Protein AF-A0A7W9Z5K8-F1 (afdb_monomer_lite)

Sequence (284 aa):
MFGLRVLRAGTCFLVWALIDLLRHRIGGQGVSDFLAFLCIVTVVAFVYLVYYIISEKLYDEILGSLVISLVLMGMTAILPILGILLLLWVLYNVVATVQSIVSLIPSALLSGVAFVLLFPMAWGTALGPQVFAILRPLLVVGPSLGDKYEGAVSLLDVGFLGIAAIHSWVISASPLKEALARLALLGGSIGLIILSLCAIIEGVRSVFQTNWVASTSKVKVTQQVSEHVRSGIYVRDYERQVTRSVVSSVVVKSVGSGGLTVGAVGGSMHVVKSTADKPKDEDT

Secondary structure (DSSP, 8-state):
-HHHHHHHHHHHHHHHHHHHHHHHHH-SSSHHHHHHHHHHHHHHHHHHHHHHHHHTTTHHHHHHHHHHHHHHHHHHHH-GGGHHHHHHHHHHHHHHHHHHHHHHHHHHHHHHHHHHHH-HHHHHHHT-HHHHHHHHHHH--S----TT------HHHHHHHHHHHHHHHHHTTS-HHHHHHHHHHHHHHHHHHHHHHHHHHHHHHHHHT----EEEEEEEEEEEE--EEETTEEE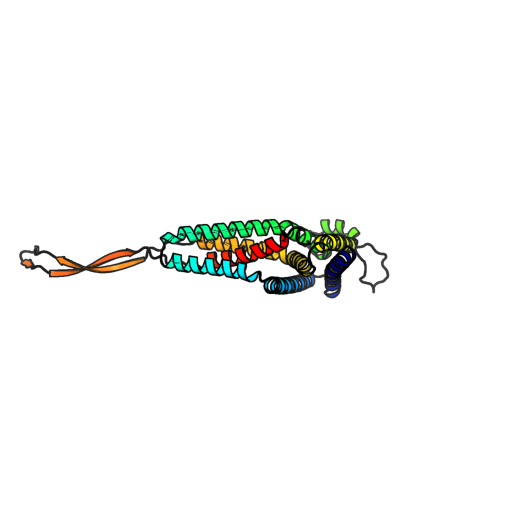--EEEEEEEEEEEE---S-THHHHHHHHHHHHHHHHHHHHHH--S----

Radius of gyration: 31.01 Å; chains: 1; bounding box: 85×51×94 Å

Foldseek 3Di:
DVVLLVVLLVVLLVVLVVLLVQCVVLDQADPVSLVVSLVVLLVVLVVLLVVLCVVVVLVVLLVVLLVVLVVLVVVCLVPVVSLVVLVVSLVVLLVLLVVLLVLLVVLQVLLVLLSCLSRVNVVLVVVDVVSVVVCVVQQADDPCPDPPDPPRCGVSVVVSSVSSSVLSSVLSLDDSSLSSNSVSCSSCSVVLSVLSVVLSVVLVCLSVPQDQDFDWDWDFDWDWDPWDDDPNDTDHIDIDGDTDTDRHRNSPDDSRPSSNSSSSSSSVSNVSSCSSPVDSPDDD

pLDDT: mean 72.08, std 16.46, range [30.3, 92.75]

Structure (mmCIF, N/CA/C/O backbone):
data_AF-A0A7W9Z5K8-F1
#
_entry.id   AF-A0A7W9Z5K8-F1
#
loop_
_atom_site.group_PDB
_atom_site.id
_atom_site.type_symbol
_atom_site.label_atom_id
_atom_site.label_alt_id
_atom_site.label_comp_id
_atom_site.label_asym_id
_atom_site.label_entity_id
_atom_site.label_seq_id
_atom_site.pdbx_PDB_ins_code
_atom_site.Cartn_x
_atom_site.Cartn_y
_atom_site.Cartn_z
_atom_site.occupancy
_atom_site.B_iso_or_equiv
_atom_site.auth_seq_id
_atom_site.auth_comp_id
_atom_site.auth_asym_id
_atom_site.auth_atom_id
_atom_site.pdbx_PDB_model_num
ATOM 1 N N . MET A 1 1 ? 21.660 -23.428 -3.123 1.00 67.81 1 MET A N 1
ATOM 2 C CA . MET A 1 1 ? 20.957 -22.188 -2.711 1.00 67.81 1 MET A CA 1
ATOM 3 C C . MET A 1 1 ? 21.055 -21.053 -3.733 1.00 67.81 1 MET A C 1
ATOM 5 O O . MET A 1 1 ? 20.022 -20.484 -4.056 1.00 67.81 1 MET A O 1
ATOM 9 N N . PHE A 1 2 ? 22.232 -20.738 -4.297 1.00 80.31 2 PHE A N 1
ATOM 10 C CA . PHE A 1 2 ? 22.389 -19.614 -5.244 1.00 80.31 2 PHE A CA 1
ATOM 11 C C . PHE A 1 2 ? 21.465 -19.690 -6.478 1.00 80.31 2 PHE A C 1
ATOM 13 O O . PHE A 1 2 ? 20.779 -18.720 -6.785 1.00 80.31 2 PHE A O 1
ATOM 20 N N . GLY A 1 3 ? 21.358 -20.856 -7.129 1.00 83.25 3 GLY A N 1
ATOM 21 C CA . GLY A 1 3 ? 20.505 -21.024 -8.318 1.00 83.25 3 GLY A CA 1
ATOM 22 C C . GLY A 1 3 ? 19.010 -20.775 -8.069 1.00 83.25 3 GLY A C 1
ATOM 23 O O . GLY A 1 3 ? 18.345 -20.151 -8.890 1.00 83.25 3 GLY A O 1
ATOM 24 N N . LEU A 1 4 ? 18.489 -21.178 -6.903 1.00 86.00 4 LEU A N 1
ATOM 25 C CA . LEU A 1 4 ? 17.088 -20.942 -6.536 1.00 86.00 4 LEU A CA 1
ATOM 26 C C . LEU A 1 4 ? 16.812 -19.453 -6.291 1.00 86.00 4 LEU A C 1
ATOM 28 O O . LEU A 1 4 ? 15.764 -18.944 -6.678 1.00 86.00 4 LEU A O 1
ATOM 32 N N . ARG A 1 5 ? 17.774 -18.738 -5.700 1.00 85.69 5 ARG A N 1
ATOM 33 C CA . ARG A 1 5 ? 17.679 -17.292 -5.482 1.00 85.69 5 ARG A CA 1
ATOM 34 C C . ARG A 1 5 ? 17.692 -16.510 -6.796 1.00 85.69 5 ARG A C 1
ATOM 36 O O . ARG A 1 5 ? 16.882 -15.606 -6.965 1.00 85.69 5 ARG A O 1
ATOM 43 N N . VAL A 1 6 ? 18.549 -16.896 -7.744 1.00 89.06 6 VAL A N 1
ATOM 44 C CA . VAL A 1 6 ? 18.579 -16.301 -9.093 1.00 89.06 6 VAL A CA 1
ATOM 45 C C . VAL A 1 6 ? 17.254 -16.527 -9.818 1.00 89.06 6 VAL A C 1
ATOM 47 O O . VAL A 1 6 ? 16.718 -15.589 -10.401 1.00 89.06 6 VAL A O 1
ATOM 50 N N . LEU A 1 7 ? 16.681 -17.732 -9.727 1.00 90.56 7 LEU A N 1
ATOM 51 C CA . LEU A 1 7 ? 15.375 -18.028 -10.319 1.00 90.56 7 LEU A CA 1
ATOM 52 C C . LEU A 1 7 ? 14.270 -17.134 -9.730 1.00 90.56 7 LEU A C 1
ATOM 54 O O . LEU A 1 7 ? 13.512 -16.525 -10.482 1.00 90.56 7 LEU A O 1
ATOM 58 N N . ARG A 1 8 ? 14.219 -16.992 -8.397 1.00 89.81 8 ARG A N 1
ATOM 59 C CA . ARG A 1 8 ? 13.257 -16.114 -7.701 1.00 89.81 8 ARG A CA 1
ATOM 60 C C . ARG A 1 8 ? 13.434 -14.642 -8.092 1.00 89.81 8 ARG A C 1
ATOM 62 O O . ARG A 1 8 ? 12.451 -13.961 -8.390 1.00 89.81 8 ARG A O 1
ATOM 69 N N . ALA A 1 9 ? 14.677 -14.161 -8.139 1.00 89.88 9 ALA A N 1
ATOM 70 C CA . ALA A 1 9 ? 14.993 -12.807 -8.592 1.00 89.88 9 ALA A CA 1
ATOM 71 C C . ALA A 1 9 ? 14.530 -12.587 -10.039 1.00 89.88 9 ALA A C 1
ATOM 73 O O . ALA A 1 9 ? 13.875 -11.588 -10.324 1.00 89.88 9 ALA A O 1
ATOM 74 N N . GLY A 1 10 ? 14.797 -13.551 -10.925 1.00 90.56 10 GLY A N 1
ATOM 75 C CA . GLY A 1 10 ? 14.361 -13.528 -12.318 1.00 90.56 10 GLY A CA 1
ATOM 76 C C . GLY A 1 10 ? 12.841 -13.459 -12.451 1.00 90.56 10 GLY A C 1
ATOM 77 O O . GLY A 1 10 ? 12.335 -12.631 -13.200 1.00 90.56 10 GLY A O 1
ATOM 78 N N . THR A 1 11 ? 12.095 -14.245 -11.670 1.00 90.19 11 THR A N 1
ATOM 79 C CA . THR A 1 11 ? 10.624 -14.179 -11.677 1.00 90.19 11 THR A CA 1
ATOM 80 C C . THR A 1 11 ? 10.082 -12.835 -11.188 1.00 90.19 11 THR A C 1
ATOM 82 O O . THR A 1 11 ? 9.150 -12.312 -11.789 1.00 90.19 11 THR A O 1
ATOM 85 N N . CYS A 1 12 ? 10.677 -12.232 -10.153 1.00 90.00 12 CYS A N 1
ATOM 86 C CA . CYS A 1 12 ? 10.261 -10.905 -9.683 1.00 90.00 12 CYS A CA 1
ATOM 87 C C . CYS A 1 12 ? 10.588 -9.818 -10.716 1.00 90.00 12 CYS A C 1
ATOM 89 O O . CYS A 1 12 ? 9.775 -8.932 -10.969 1.00 90.00 12 CYS A O 1
ATOM 91 N N . PHE A 1 13 ? 11.752 -9.923 -11.360 1.00 92.75 13 PHE A N 1
ATOM 92 C CA . PHE A 1 13 ? 12.161 -9.014 -12.424 1.00 92.75 13 PHE A CA 1
ATOM 93 C C . PHE A 1 13 ? 11.246 -9.119 -13.649 1.00 92.75 13 PHE A C 1
ATOM 95 O O . PHE A 1 13 ? 10.892 -8.102 -14.238 1.00 92.75 13 PHE A O 1
ATOM 102 N N . LEU A 1 14 ? 10.792 -10.328 -13.996 1.00 92.56 14 LEU A N 1
ATOM 103 C CA . LEU A 1 14 ? 9.815 -10.530 -15.066 1.00 92.56 14 LEU A CA 1
ATOM 104 C C . LEU A 1 14 ? 8.501 -9.790 -14.801 1.00 92.56 14 LEU A C 1
ATOM 106 O O . LEU A 1 14 ? 7.926 -9.253 -15.742 1.00 92.56 14 LEU A O 1
ATOM 110 N N . VAL A 1 15 ? 8.045 -9.706 -13.547 1.00 91.75 15 VAL A N 1
ATOM 111 C CA . VAL A 1 15 ? 6.852 -8.911 -13.213 1.00 91.75 15 VAL A CA 1
ATOM 112 C C . VAL A 1 15 ? 7.096 -7.427 -13.490 1.00 91.75 15 VAL A C 1
ATOM 114 O O . VAL A 1 15 ? 6.265 -6.791 -14.126 1.00 91.75 15 VAL A O 1
ATOM 117 N N . TRP A 1 16 ? 8.248 -6.881 -13.094 1.00 90.44 16 TRP A N 1
ATOM 118 C CA . TRP A 1 16 ? 8.617 -5.495 -13.412 1.00 90.44 16 TRP A CA 1
ATOM 119 C C . TRP A 1 16 ? 8.708 -5.227 -14.916 1.00 90.44 16 TRP A C 1
ATOM 121 O O . TRP A 1 16 ? 8.190 -4.219 -15.393 1.00 90.44 16 TRP A O 1
ATOM 131 N N . ALA A 1 17 ? 9.323 -6.137 -15.669 1.00 88.88 17 ALA A N 1
ATOM 132 C CA . ALA A 1 17 ? 9.404 -6.033 -17.122 1.00 88.88 17 ALA A CA 1
ATOM 133 C C . ALA A 1 17 ? 8.010 -6.081 -17.768 1.00 88.88 17 ALA A C 1
ATOM 135 O O . ALA A 1 17 ? 7.735 -5.358 -18.721 1.00 88.88 17 ALA A O 1
ATOM 136 N N . LEU A 1 18 ? 7.104 -6.897 -17.224 1.00 90.44 18 LEU A N 1
ATOM 137 C CA . LEU A 1 18 ? 5.725 -6.987 -17.691 1.00 90.44 18 LEU A CA 1
ATOM 138 C C . LEU A 1 18 ? 4.928 -5.714 -17.369 1.00 90.44 18 LEU A C 1
ATOM 140 O O . LEU A 1 18 ? 4.102 -5.304 -18.179 1.00 90.44 18 LEU A O 1
ATOM 144 N N . ILE A 1 19 ? 5.210 -5.061 -16.237 1.00 89.56 19 ILE A N 1
ATOM 145 C CA . ILE A 1 19 ? 4.657 -3.747 -15.883 1.00 89.56 19 ILE A CA 1
ATOM 146 C C . ILE A 1 19 ? 5.117 -2.675 -16.886 1.00 89.56 19 ILE A C 1
ATOM 148 O O . ILE A 1 19 ? 4.287 -1.915 -17.384 1.00 89.56 19 ILE A O 1
ATOM 152 N N . ASP A 1 20 ? 6.403 -2.628 -17.238 1.00 87.00 20 ASP A N 1
ATOM 153 C CA . ASP A 1 20 ? 6.900 -1.673 -18.242 1.00 87.00 20 ASP A CA 1
ATOM 154 C C . ASP A 1 20 ? 6.353 -1.960 -19.650 1.00 87.00 20 ASP A C 1
ATOM 156 O O . ASP A 1 20 ? 5.925 -1.049 -20.365 1.00 87.00 20 ASP A O 1
ATOM 160 N N . LEU A 1 21 ? 6.241 -3.238 -20.022 1.00 85.81 21 LEU A N 1
ATOM 161 C CA . LEU A 1 21 ? 5.598 -3.650 -21.269 1.00 85.81 21 LEU A CA 1
ATOM 162 C C . LEU A 1 21 ? 4.119 -3.238 -21.306 1.00 85.81 21 LEU A C 1
ATOM 164 O O . LEU A 1 21 ? 3.630 -2.767 -22.334 1.00 85.81 21 LEU A O 1
ATOM 168 N N . LEU A 1 22 ? 3.399 -3.397 -20.191 1.00 86.25 22 LEU A N 1
ATOM 169 C CA . LEU A 1 22 ? 2.001 -2.990 -20.066 1.00 86.25 22 LEU A CA 1
ATOM 170 C C . LEU A 1 22 ? 1.848 -1.479 -20.281 1.00 86.25 22 LEU A C 1
ATOM 172 O O . LEU A 1 22 ? 0.954 -1.058 -21.012 1.00 86.25 22 LEU A O 1
ATOM 176 N N . ARG A 1 23 ? 2.746 -0.668 -19.713 1.00 85.12 23 ARG A N 1
ATOM 177 C CA . ARG A 1 23 ? 2.784 0.784 -19.940 1.00 85.12 23 ARG A CA 1
ATOM 178 C C . ARG A 1 23 ? 2.983 1.119 -21.423 1.00 85.12 23 ARG A C 1
ATOM 180 O O . ARG A 1 23 ? 2.245 1.949 -21.950 1.00 85.12 23 ARG A O 1
ATOM 187 N N . HIS A 1 24 ? 3.894 0.439 -22.121 1.00 80.81 24 HIS A N 1
ATOM 188 C CA . HIS A 1 24 ? 4.075 0.628 -23.568 1.00 80.81 24 HIS A CA 1
ATOM 189 C C . HIS A 1 24 ? 2.829 0.237 -24.380 1.00 80.81 24 HIS A C 1
ATOM 191 O O . HIS A 1 24 ? 2.538 0.854 -25.400 1.00 80.81 24 HIS A O 1
ATOM 197 N N . ARG A 1 25 ? 2.064 -0.767 -23.929 1.00 83.31 25 ARG A N 1
ATOM 198 C CA . ARG A 1 25 ? 0.832 -1.212 -24.601 1.00 83.31 25 ARG A CA 1
ATOM 199 C C . ARG A 1 25 ? -0.357 -0.274 -24.417 1.00 83.31 25 ARG A C 1
ATOM 201 O O . ARG A 1 25 ? -1.171 -0.182 -25.328 1.00 83.31 25 ARG A O 1
ATOM 208 N N . ILE A 1 26 ? -0.481 0.367 -23.256 1.00 79.50 26 ILE A N 1
ATOM 209 C CA . ILE A 1 26 ? -1.614 1.251 -22.933 1.00 79.50 26 ILE A CA 1
ATOM 210 C C . ILE A 1 26 ? -1.462 2.634 -23.600 1.00 79.50 26 ILE A C 1
ATOM 212 O O . ILE A 1 26 ? -2.456 3.326 -23.788 1.00 79.50 26 ILE A O 1
ATOM 216 N N . GLY A 1 27 ? -0.254 2.993 -24.048 1.00 67.19 27 GLY A N 1
ATOM 217 C CA . GLY A 1 27 ? 0.051 4.302 -24.627 1.00 67.19 27 GLY A CA 1
ATOM 218 C C . GLY A 1 27 ? 0.455 5.279 -23.525 1.00 67.19 27 GLY A C 1
ATOM 219 O O . GLY A 1 27 ? -0.279 5.521 -22.584 1.00 67.19 27 GLY A O 1
ATOM 220 N N . GLY A 1 28 ? 1.680 5.798 -23.566 1.00 60.50 28 GLY A N 1
ATOM 221 C CA . GLY A 1 28 ? 2.268 6.541 -22.440 1.00 60.50 28 GLY A CA 1
ATOM 222 C C . GLY A 1 28 ? 2.079 8.059 -22.482 1.00 60.50 28 GLY A C 1
ATOM 223 O O . GLY A 1 28 ? 2.859 8.762 -21.838 1.00 60.50 28 GLY A O 1
ATOM 224 N N . GLN A 1 29 ? 1.147 8.581 -23.287 1.00 65.00 29 GLN A N 1
ATOM 225 C CA . GLN A 1 29 ? 1.138 10.007 -23.648 1.00 65.00 29 GLN A CA 1
ATOM 226 C C . GLN A 1 29 ? 0.038 10.831 -22.955 1.00 65.00 29 GLN A C 1
ATOM 228 O O . GLN A 1 29 ? 0.214 12.041 -22.808 1.00 65.00 29 GLN A O 1
ATOM 233 N N . GLY A 1 30 ? -1.053 10.210 -22.482 1.00 68.31 30 GLY A N 1
ATOM 234 C CA . GLY A 1 30 ? -2.174 10.899 -21.830 1.00 68.31 30 GLY A CA 1
ATOM 235 C C . GLY A 1 30 ? -2.322 10.647 -20.322 1.00 68.31 30 GLY A C 1
ATOM 236 O O . GLY A 1 30 ? -1.922 9.614 -19.787 1.00 68.31 30 GLY A O 1
ATOM 237 N N . VAL A 1 31 ? -2.988 11.580 -19.624 1.00 74.81 31 VAL A N 1
ATOM 238 C CA . VAL A 1 31 ? -3.407 11.407 -18.213 1.00 74.81 31 VAL A CA 1
ATOM 239 C C . VAL A 1 31 ? -4.419 10.261 -18.075 1.00 74.81 31 VAL A C 1
ATOM 241 O O . VAL A 1 31 ? -4.401 9.542 -17.078 1.00 74.81 31 VAL A O 1
ATOM 244 N N . SER A 1 32 ? -5.275 10.055 -19.082 1.00 80.75 32 SER A N 1
ATOM 245 C CA . SER A 1 32 ? -6.215 8.926 -19.151 1.00 80.75 32 SER A CA 1
ATOM 246 C C . SER A 1 32 ? -5.501 7.581 -19.096 1.00 80.75 32 SER A C 1
ATOM 248 O O . SER A 1 32 ? -5.915 6.684 -18.366 1.00 80.75 32 SER A O 1
ATOM 250 N N . ASP A 1 33 ? -4.407 7.472 -19.837 1.00 81.12 33 ASP A N 1
ATOM 251 C CA . ASP A 1 33 ? -3.671 6.229 -20.026 1.00 81.12 33 ASP A CA 1
ATOM 252 C C . ASP A 1 33 ? -2.871 5.897 -18.763 1.00 81.12 33 ASP A C 1
ATOM 254 O O . ASP A 1 33 ? -2.849 4.754 -18.304 1.00 81.12 33 ASP A O 1
ATOM 258 N N . PHE A 1 34 ? -2.312 6.933 -18.127 1.00 81.44 34 PHE A N 1
ATOM 259 C CA . PHE A 1 34 ? -1.723 6.849 -16.794 1.00 81.44 34 PHE A CA 1
ATOM 260 C C . PHE A 1 34 ? -2.729 6.344 -15.747 1.00 81.44 34 PHE A C 1
ATOM 262 O O . PHE A 1 34 ? -2.423 5.420 -14.992 1.00 81.44 34 PHE A O 1
ATOM 269 N N . LEU A 1 35 ? -3.941 6.911 -15.705 1.00 83.81 35 LEU A N 1
ATOM 270 C CA . LEU A 1 35 ? -4.978 6.489 -14.757 1.00 83.81 35 LEU A CA 1
ATOM 271 C C . LEU A 1 35 ? -5.447 5.052 -15.018 1.00 83.81 35 LEU A C 1
ATOM 273 O O . LEU A 1 35 ? -5.624 4.288 -14.068 1.00 83.81 35 LEU A O 1
ATOM 277 N N . ALA A 1 36 ? -5.618 4.667 -16.286 1.00 86.19 36 ALA A N 1
ATOM 278 C CA . ALA A 1 36 ? -5.982 3.306 -16.669 1.00 86.19 36 ALA A CA 1
ATOM 279 C C . ALA A 1 36 ? -4.904 2.296 -16.249 1.00 86.19 36 ALA A C 1
ATOM 281 O O . ALA A 1 36 ? -5.217 1.273 -15.636 1.00 86.19 36 ALA A O 1
ATOM 282 N N . PHE A 1 37 ? -3.631 2.612 -16.506 1.00 87.19 37 PHE A N 1
ATOM 283 C CA . PHE A 1 37 ? -2.498 1.809 -16.059 1.00 87.19 37 PHE A CA 1
ATOM 284 C C . PHE A 1 37 ? -2.476 1.652 -14.534 1.00 87.19 37 PHE A C 1
ATOM 286 O O . PHE A 1 37 ? -2.372 0.531 -14.032 1.00 87.19 37 PHE A O 1
ATOM 293 N N . LEU A 1 38 ? -2.614 2.759 -13.795 1.00 85.19 38 LEU A N 1
ATOM 294 C CA . LEU A 1 38 ? -2.607 2.746 -12.333 1.00 85.19 38 LEU A CA 1
ATOM 295 C C . LEU A 1 38 ? -3.747 1.871 -11.806 1.00 85.19 38 LEU A C 1
ATOM 297 O O . LEU A 1 38 ? -3.514 1.009 -10.965 1.00 85.19 38 LEU A O 1
ATOM 301 N N . CYS A 1 39 ? -4.952 2.010 -12.365 1.00 85.94 39 CYS A N 1
ATOM 302 C CA . CYS A 1 39 ? -6.100 1.186 -11.999 1.00 85.94 39 CYS A CA 1
ATOM 303 C C . CYS A 1 39 ? -5.818 -0.314 -12.191 1.00 85.94 39 CYS A C 1
ATOM 305 O O . CYS A 1 39 ? -6.040 -1.098 -11.269 1.00 85.94 39 CYS A O 1
ATOM 307 N N . ILE A 1 40 ? -5.262 -0.714 -13.340 1.00 88.12 40 ILE A N 1
ATOM 308 C CA . ILE A 1 40 ? -4.937 -2.120 -13.623 1.00 88.12 40 ILE A CA 1
ATOM 309 C C . ILE A 1 40 ? -3.897 -2.651 -12.633 1.00 88.12 40 ILE A C 1
ATOM 311 O O . ILE A 1 40 ? -4.119 -3.692 -12.014 1.00 88.12 40 ILE A O 1
ATOM 315 N N . VAL A 1 41 ? -2.781 -1.939 -12.448 1.00 87.12 41 VAL A N 1
ATOM 316 C CA . VAL A 1 41 ? -1.703 -2.375 -11.546 1.00 87.12 41 VAL A CA 1
ATOM 317 C C . VAL A 1 41 ? -2.200 -2.469 -10.106 1.00 87.12 41 VAL A C 1
ATOM 319 O O . VAL A 1 41 ? -1.917 -3.456 -9.428 1.00 87.12 41 VAL A O 1
ATOM 322 N N . THR A 1 42 ? -2.989 -1.497 -9.644 1.00 84.00 42 THR A N 1
ATOM 323 C CA . THR A 1 42 ? -3.559 -1.512 -8.293 1.00 84.00 42 THR A CA 1
ATOM 324 C C . THR A 1 42 ? -4.561 -2.650 -8.106 1.00 84.00 42 THR A C 1
ATOM 326 O O . THR A 1 42 ? -4.506 -3.322 -7.079 1.00 84.00 42 THR A O 1
ATOM 329 N N . VAL A 1 43 ? -5.439 -2.922 -9.078 1.00 87.50 43 VAL A N 1
ATOM 330 C CA . VAL A 1 43 ? -6.397 -4.039 -8.993 1.00 87.50 43 VAL A CA 1
ATOM 331 C C . VAL A 1 43 ? -5.668 -5.381 -8.964 1.00 87.50 43 VAL A C 1
ATOM 333 O O . VAL A 1 43 ? -5.967 -6.216 -8.113 1.00 87.50 43 VAL A O 1
ATOM 336 N N . VAL A 1 44 ? -4.677 -5.584 -9.835 1.00 88.62 44 VAL A N 1
ATOM 337 C CA . VAL A 1 44 ? -3.877 -6.819 -9.858 1.00 88.62 44 VAL A CA 1
ATOM 338 C C . VAL A 1 44 ? -3.111 -7.000 -8.544 1.00 88.62 44 VAL A C 1
ATOM 340 O O . VAL A 1 44 ? -3.136 -8.087 -7.964 1.00 88.62 44 VAL A O 1
ATOM 343 N N . ALA A 1 45 ? -2.486 -5.935 -8.033 1.00 86.00 45 ALA A N 1
ATOM 344 C CA . ALA A 1 45 ? -1.800 -5.956 -6.745 1.00 86.00 45 ALA A CA 1
ATOM 345 C C . ALA A 1 45 ? -2.760 -6.288 -5.592 1.00 86.00 45 ALA A C 1
ATOM 347 O O . ALA A 1 45 ? -2.445 -7.124 -4.746 1.00 86.00 45 ALA A O 1
ATOM 348 N N . PHE A 1 46 ? -3.951 -5.689 -5.581 1.00 84.00 46 PHE A N 1
ATOM 349 C CA . PHE A 1 46 ? -4.968 -5.945 -4.567 1.00 84.00 46 PHE A CA 1
ATOM 350 C C . PHE A 1 46 ? -5.460 -7.397 -4.596 1.00 84.00 46 PHE A C 1
ATOM 352 O O . PHE A 1 46 ? -5.501 -8.048 -3.554 1.00 84.00 46 PHE A O 1
ATOM 359 N N . VAL A 1 47 ? -5.766 -7.942 -5.778 1.00 88.69 47 VAL A N 1
ATOM 360 C CA . VAL A 1 47 ? -6.173 -9.349 -5.934 1.00 88.69 47 VAL A CA 1
ATOM 361 C C . VAL A 1 47 ? -5.081 -10.293 -5.428 1.00 88.69 47 VAL A C 1
ATOM 363 O O . VAL A 1 47 ? -5.381 -11.249 -4.708 1.00 88.69 47 VAL A O 1
ATOM 366 N N . TYR A 1 48 ? -3.812 -10.011 -5.739 1.00 88.38 48 TYR A N 1
ATOM 367 C CA . TYR A 1 48 ? -2.698 -10.811 -5.235 1.00 88.38 48 TYR A CA 1
ATOM 368 C C . TYR A 1 48 ? -2.562 -10.720 -3.707 1.00 88.38 48 TYR A C 1
ATOM 370 O O . TYR A 1 48 ? -2.333 -11.738 -3.057 1.00 88.38 48 TYR A O 1
ATOM 378 N N . LEU A 1 49 ? -2.748 -9.535 -3.114 1.00 82.75 49 LEU A N 1
ATOM 379 C CA . LEU A 1 49 ? -2.739 -9.369 -1.656 1.00 82.75 49 LEU A CA 1
ATOM 380 C C . LEU A 1 49 ? -3.859 -10.163 -0.981 1.00 82.75 49 LEU A C 1
ATOM 382 O O . LEU A 1 49 ? -3.604 -10.834 0.015 1.00 82.75 49 LEU A O 1
ATOM 386 N N . VAL A 1 50 ? -5.073 -10.161 -1.538 1.00 81.75 50 VAL A N 1
ATOM 387 C CA . VAL A 1 50 ? -6.185 -10.981 -1.027 1.00 81.75 50 VAL A CA 1
ATOM 388 C C . VAL A 1 50 ? -5.836 -12.469 -1.092 1.00 81.75 50 VAL A C 1
ATOM 390 O O . VAL A 1 50 ? -5.989 -13.184 -0.100 1.00 81.75 50 VAL A O 1
ATOM 393 N N . TYR A 1 51 ? -5.307 -12.933 -2.227 1.00 89.56 51 TYR A N 1
ATOM 394 C CA . TYR A 1 51 ? -4.825 -14.308 -2.369 1.00 89.56 51 TYR A CA 1
ATOM 395 C C . TYR A 1 51 ? -3.746 -14.647 -1.327 1.00 89.56 51 TYR A C 1
ATOM 397 O O . TYR A 1 51 ? -3.796 -15.708 -0.699 1.00 89.56 51 TYR A O 1
ATOM 405 N N . TYR A 1 52 ? -2.787 -13.746 -1.109 1.00 84.69 52 TYR A N 1
ATOM 406 C CA . TYR A 1 52 ? -1.711 -13.922 -0.138 1.00 84.69 52 TYR A CA 1
ATOM 407 C C . TYR A 1 52 ? -2.245 -14.041 1.296 1.00 84.69 52 TYR A C 1
ATOM 409 O O . TYR A 1 52 ? -1.892 -14.986 1.998 1.00 84.69 52 TYR A O 1
ATOM 417 N N . ILE A 1 53 ? -3.165 -13.159 1.700 1.00 77.94 53 ILE A N 1
ATOM 418 C CA . ILE A 1 53 ? -3.792 -13.174 3.032 1.00 77.94 53 ILE A CA 1
ATOM 419 C C . ILE A 1 53 ? -4.523 -14.498 3.289 1.00 77.94 53 ILE A C 1
ATOM 421 O O . ILE A 1 53 ? -4.360 -15.095 4.353 1.00 77.94 53 ILE A O 1
ATOM 425 N N . ILE A 1 54 ? -5.304 -14.981 2.315 1.00 81.31 54 ILE A N 1
ATOM 426 C CA . ILE A 1 54 ? -6.049 -16.245 2.437 1.00 81.31 54 ILE A CA 1
ATOM 427 C C . ILE A 1 54 ? -5.087 -17.426 2.565 1.00 81.31 54 ILE A C 1
ATOM 429 O O . ILE A 1 54 ? -5.250 -18.295 3.419 1.00 81.31 54 ILE A O 1
ATOM 433 N N . SER A 1 55 ? -4.068 -17.458 1.714 1.00 83.44 55 SER A N 1
ATOM 434 C CA . SER A 1 55 ? -3.165 -18.600 1.609 1.00 83.44 55 SER A CA 1
ATOM 435 C C . SER A 1 55 ? -2.133 -18.683 2.740 1.00 83.44 55 SER A C 1
ATOM 437 O O . SER A 1 55 ? -1.628 -19.770 2.992 1.00 83.44 55 SER A O 1
ATOM 439 N N . GLU A 1 56 ? -1.802 -17.574 3.404 1.00 80.69 56 GLU A N 1
ATOM 440 C CA . GLU A 1 56 ? -0.976 -17.542 4.628 1.00 80.69 56 GLU A CA 1
ATOM 441 C C . GLU A 1 56 ? -1.813 -17.600 5.920 1.00 80.69 56 GLU A C 1
ATOM 443 O O . GLU A 1 56 ? -1.267 -17.524 7.015 1.00 80.69 56 GLU A O 1
ATOM 448 N N . LYS A 1 57 ? -3.146 -17.725 5.815 1.00 82.00 57 LYS A N 1
ATOM 449 C CA . LYS A 1 57 ? -4.084 -17.698 6.955 1.00 82.00 57 LYS A CA 1
ATOM 450 C C . LYS A 1 57 ? -3.984 -16.445 7.832 1.00 82.00 57 LYS A C 1
ATOM 452 O O . LYS A 1 57 ? -4.386 -16.439 8.989 1.00 82.00 57 LYS A O 1
ATOM 457 N N . LEU A 1 58 ? -3.531 -15.336 7.252 1.00 72.50 58 LEU A N 1
ATOM 458 C CA . LEU A 1 58 ? -3.399 -14.052 7.947 1.00 72.50 58 LEU A CA 1
ATOM 459 C C . LEU A 1 58 ? -4.767 -13.398 8.226 1.00 72.50 58 LEU A C 1
ATOM 461 O O . LEU A 1 58 ? -4.849 -12.381 8.907 1.00 72.50 58 LEU A O 1
ATOM 465 N N . TYR A 1 59 ? -5.858 -13.987 7.724 1.00 73.75 59 TYR A N 1
ATOM 466 C CA . TYR A 1 59 ? -7.221 -13.537 7.997 1.00 73.75 59 TYR A CA 1
ATOM 467 C C . TYR A 1 59 ? -7.640 -13.732 9.459 1.00 73.75 59 TYR A C 1
ATOM 469 O O . TYR A 1 59 ? -8.517 -13.000 9.910 1.00 73.75 59 TYR A O 1
ATOM 477 N N . ASP A 1 60 ? -7.025 -14.661 10.202 1.00 73.12 60 ASP A N 1
ATOM 478 C CA . ASP A 1 60 ? -7.358 -14.906 11.613 1.00 73.12 60 ASP A CA 1
ATOM 479 C C . ASP A 1 60 ? -7.071 -13.671 12.477 1.00 73.12 60 ASP A C 1
ATOM 481 O O . ASP A 1 60 ? -7.853 -13.321 13.360 1.00 73.12 60 ASP A O 1
ATOM 485 N N . GLU A 1 61 ? -5.993 -12.950 12.171 1.00 72.06 61 GLU A N 1
ATOM 486 C CA . GLU A 1 61 ? -5.617 -11.721 12.870 1.00 72.06 61 GLU A CA 1
ATOM 487 C C . GLU A 1 61 ? -6.555 -10.552 12.529 1.00 72.06 61 GLU A C 1
ATOM 489 O O . GLU A 1 61 ? -6.976 -9.803 13.413 1.00 72.06 61 GLU A O 1
ATOM 494 N N . ILE A 1 62 ? -6.960 -10.448 11.258 1.00 71.00 62 ILE A N 1
ATOM 495 C CA . ILE A 1 62 ? -7.900 -9.425 10.772 1.00 71.00 62 ILE A CA 1
ATOM 496 C C . ILE A 1 62 ? -9.306 -9.661 11.341 1.00 71.00 62 ILE A C 1
ATOM 498 O O . ILE A 1 62 ? -9.964 -8.725 11.797 1.00 71.00 62 ILE A O 1
ATOM 502 N N . LEU A 1 63 ? -9.787 -10.909 11.332 1.00 72.94 63 LEU A N 1
ATOM 503 C CA . LEU A 1 63 ? -11.065 -11.260 11.952 1.00 72.94 63 LEU A CA 1
ATOM 504 C C . LEU A 1 63 ? -10.995 -11.100 13.469 1.00 72.94 63 LEU A C 1
ATOM 506 O O . LEU A 1 63 ? -11.951 -10.608 14.061 1.00 72.94 63 LEU A O 1
ATOM 510 N N . GLY A 1 64 ? -9.881 -11.481 14.095 1.00 73.31 64 GLY A N 1
ATOM 511 C CA . GLY A 1 64 ? -9.672 -11.347 15.532 1.00 73.31 64 GLY A CA 1
ATOM 512 C C . GLY A 1 64 ? -9.807 -9.898 15.994 1.00 73.31 64 GLY A C 1
ATOM 513 O O . GLY A 1 64 ? -10.591 -9.616 16.904 1.00 73.31 64 GLY A O 1
ATOM 514 N N . SER A 1 65 ? -9.124 -8.961 15.329 1.00 71.38 65 SER A N 1
ATOM 515 C CA . SER A 1 65 ? -9.228 -7.536 15.665 1.00 71.38 65 SER A CA 1
ATOM 516 C C . SER A 1 65 ? -10.649 -6.993 15.457 1.00 71.38 65 SER A C 1
ATOM 518 O O . SER A 1 65 ? -11.144 -6.227 16.287 1.00 71.38 65 SER A O 1
ATOM 520 N N . LEU A 1 66 ? -11.340 -7.435 14.400 1.00 74.88 66 LEU A N 1
ATOM 521 C CA . LEU A 1 66 ? -12.719 -7.044 14.101 1.00 74.88 66 LEU A CA 1
ATOM 522 C C . LEU A 1 66 ? -13.707 -7.575 15.147 1.00 74.88 66 LEU A C 1
ATOM 524 O O . LEU A 1 66 ? -14.557 -6.823 15.626 1.00 74.88 66 LEU A O 1
ATOM 528 N N . VAL A 1 67 ? -13.585 -8.847 15.532 1.00 80.38 67 VAL A N 1
ATOM 529 C CA . VAL A 1 67 ? -14.440 -9.482 16.543 1.00 80.38 67 VAL A CA 1
ATOM 530 C C . VAL A 1 67 ? -14.239 -8.822 17.903 1.00 80.38 67 VAL A C 1
ATOM 532 O O . VAL A 1 67 ? -15.226 -8.508 18.564 1.00 80.38 67 VAL A O 1
ATOM 535 N N . ILE A 1 68 ? -12.996 -8.538 18.309 1.00 80.69 68 ILE A N 1
ATOM 536 C CA . ILE A 1 68 ? -12.733 -7.843 19.578 1.00 80.69 68 ILE A CA 1
ATOM 537 C C . ILE A 1 68 ? -13.340 -6.435 19.553 1.00 80.69 68 ILE A C 1
ATOM 539 O O . ILE A 1 68 ? -14.027 -6.056 20.503 1.00 80.69 68 ILE A O 1
ATOM 543 N N . SER A 1 69 ? -13.177 -5.687 18.456 1.00 76.81 69 SER A N 1
ATOM 544 C CA . SER A 1 69 ? -13.833 -4.383 18.288 1.00 76.81 69 SER A CA 1
ATOM 545 C C . SER A 1 69 ? -15.360 -4.476 18.395 1.00 76.81 69 SER A C 1
ATOM 547 O O . SER A 1 69 ? -15.975 -3.640 19.058 1.00 76.81 69 SER A O 1
ATOM 549 N N . LEU A 1 70 ? -15.979 -5.498 17.793 1.00 78.19 70 LEU A N 1
ATOM 550 C CA . LEU A 1 70 ? -17.426 -5.721 17.848 1.00 78.19 70 LEU A CA 1
ATOM 551 C C . LEU A 1 70 ? -17.902 -6.069 19.267 1.00 78.19 70 LEU A C 1
ATOM 553 O O . LEU A 1 70 ? -18.905 -5.530 19.736 1.00 78.19 70 LEU A O 1
ATOM 557 N N . VAL A 1 71 ? -17.179 -6.947 19.966 1.00 82.44 71 VAL A N 1
ATOM 558 C CA . VAL A 1 71 ? -17.500 -7.349 21.342 1.00 82.44 71 VAL A CA 1
ATOM 559 C C . VAL A 1 71 ? -17.380 -6.157 22.287 1.00 82.44 71 VAL A C 1
ATOM 561 O O . VAL A 1 71 ? -18.306 -5.890 23.051 1.00 82.44 71 VAL A O 1
ATOM 564 N N . LEU A 1 72 ? -16.290 -5.390 22.200 1.00 79.50 72 LEU A N 1
ATOM 565 C CA . LEU A 1 72 ? -16.105 -4.179 23.003 1.00 79.50 72 LEU A CA 1
ATOM 566 C C . LEU A 1 72 ? -17.205 -3.153 22.727 1.00 79.50 72 LEU A C 1
ATOM 568 O O . LEU A 1 72 ? -17.763 -2.574 23.660 1.00 79.50 72 LEU A O 1
ATOM 572 N N . MET A 1 73 ? -17.584 -2.975 21.461 1.00 72.56 73 MET A N 1
ATOM 573 C CA . MET A 1 73 ? -18.707 -2.119 21.090 1.00 72.56 73 MET A CA 1
ATOM 574 C C . MET A 1 73 ? -20.016 -2.589 21.746 1.00 72.56 73 MET A C 1
ATOM 576 O O . MET A 1 73 ? -20.705 -1.787 22.374 1.00 72.56 73 MET A O 1
ATOM 580 N N . GLY A 1 74 ? -20.343 -3.881 21.667 1.00 71.81 74 GLY A N 1
ATOM 581 C CA . GLY A 1 74 ? -21.540 -4.435 22.306 1.00 71.81 74 GLY A CA 1
ATOM 582 C C . GLY A 1 74 ? -21.535 -4.264 23.829 1.00 71.81 74 GLY A C 1
ATOM 583 O O . GLY A 1 74 ? -22.536 -3.856 24.416 1.00 71.81 74 GLY A O 1
ATOM 584 N N . MET A 1 75 ? -20.391 -4.501 24.474 1.00 75.38 75 MET A N 1
ATOM 585 C CA . MET A 1 75 ? -20.244 -4.370 25.926 1.00 75.38 75 MET A CA 1
ATOM 586 C C . MET A 1 75 ? -20.384 -2.921 26.406 1.00 75.38 75 MET A C 1
ATOM 588 O O . MET A 1 75 ? -21.044 -2.673 27.416 1.00 75.38 75 MET A O 1
ATOM 592 N N . THR A 1 76 ? -19.819 -1.954 25.678 1.00 74.12 76 THR A N 1
ATOM 593 C CA . THR A 1 76 ? -19.953 -0.526 26.024 1.00 74.12 76 THR A CA 1
ATOM 594 C C . THR A 1 76 ? -21.376 0.007 25.876 1.00 74.12 76 THR A C 1
ATOM 596 O O . THR A 1 76 ? -21.760 0.903 26.627 1.00 74.12 76 THR A O 1
ATOM 599 N N . ALA A 1 77 ? -22.179 -0.561 24.970 1.00 68.12 77 ALA A N 1
ATOM 600 C CA . ALA A 1 77 ? -23.590 -0.203 24.831 1.00 68.12 77 ALA A CA 1
ATOM 601 C C . ALA A 1 77 ? -24.428 -0.620 26.055 1.00 68.12 77 ALA A C 1
ATOM 603 O O . ALA A 1 77 ? -25.394 0.060 26.398 1.00 68.12 77 ALA A O 1
ATOM 604 N N . ILE A 1 78 ? -24.054 -1.718 26.722 1.00 74.50 78 ILE A N 1
ATOM 605 C CA . ILE A 1 78 ? -24.750 -2.235 27.910 1.00 74.50 78 ILE A CA 1
ATOM 606 C C . ILE A 1 78 ? -24.228 -1.559 29.186 1.00 74.50 78 ILE A C 1
ATOM 608 O O . ILE A 1 78 ? -25.012 -1.184 30.056 1.00 74.50 78 ILE A O 1
ATOM 612 N N . LEU A 1 79 ? -22.906 -1.389 29.304 1.00 76.75 79 LEU A N 1
ATOM 613 C CA . LEU A 1 79 ? -22.241 -0.824 30.479 1.00 76.75 79 LEU A CA 1
ATOM 614 C C . LEU A 1 79 ? -21.374 0.380 30.074 1.00 76.75 79 LEU A C 1
ATOM 616 O O . LEU A 1 79 ? -20.223 0.196 29.668 1.00 76.75 79 LEU A O 1
ATOM 620 N N . PRO A 1 80 ? -21.857 1.624 30.261 1.00 67.44 80 PRO A N 1
ATOM 621 C CA . PRO A 1 80 ? -21.135 2.833 29.850 1.00 67.44 80 PRO A CA 1
ATOM 622 C C . PRO A 1 80 ? -19.742 2.984 30.482 1.00 67.44 80 PRO A C 1
ATOM 624 O O . PRO A 1 80 ? -18.850 3.587 29.890 1.00 67.44 80 PRO A O 1
ATOM 627 N N . ILE A 1 81 ? -19.531 2.404 31.670 1.00 75.00 81 ILE A N 1
ATOM 628 C CA . ILE A 1 81 ? -18.247 2.424 32.393 1.00 75.00 81 ILE A CA 1
ATOM 629 C C . ILE A 1 81 ? -17.139 1.718 31.589 1.00 75.00 81 ILE A C 1
ATOM 631 O O . ILE A 1 81 ? -15.976 2.114 31.660 1.00 75.00 81 ILE A O 1
ATOM 635 N N . LEU A 1 82 ? -17.487 0.730 30.754 1.00 75.94 82 LEU A N 1
ATOM 636 C CA . LEU A 1 82 ? -16.533 0.043 29.877 1.00 75.94 82 LEU A CA 1
ATOM 637 C C . LEU A 1 82 ? -16.048 0.916 28.707 1.00 75.94 82 LEU A C 1
ATOM 639 O O . LEU A 1 82 ? -15.153 0.502 27.973 1.00 75.94 82 LEU A O 1
ATOM 643 N N . GLY A 1 83 ? -16.579 2.133 28.533 1.00 72.62 83 GLY A N 1
ATOM 644 C CA . GLY A 1 83 ? -16.144 3.067 27.490 1.00 72.62 83 GLY A CA 1
ATOM 645 C C . GLY A 1 83 ? -14.646 3.395 27.539 1.00 72.62 83 GLY A C 1
ATOM 646 O O . GLY A 1 83 ? -14.027 3.580 26.495 1.00 72.62 83 GLY A O 1
ATOM 647 N N . ILE A 1 84 ? -14.035 3.385 28.730 1.00 79.75 84 ILE A N 1
ATOM 648 C CA . ILE A 1 84 ? -12.584 3.582 28.899 1.00 79.75 84 ILE A CA 1
ATOM 649 C C . ILE A 1 84 ? -11.793 2.444 28.234 1.00 79.75 84 ILE A C 1
ATOM 651 O O . ILE A 1 84 ? -10.773 2.693 27.595 1.00 79.75 84 ILE A O 1
ATOM 655 N N . LEU A 1 85 ? -12.279 1.202 28.330 1.00 80.56 85 LEU A N 1
ATOM 656 C CA . LEU A 1 85 ? -11.648 0.038 27.703 1.00 80.56 85 LEU A CA 1
ATOM 657 C C . LEU A 1 85 ? -11.699 0.142 26.171 1.00 80.56 85 LEU A C 1
ATOM 659 O O . LEU A 1 85 ? -10.706 -0.123 25.498 1.00 80.56 85 LEU A O 1
ATOM 663 N N . LEU A 1 86 ? -12.832 0.592 25.622 1.00 76.12 86 LEU A N 1
ATOM 664 C CA . LEU A 1 86 ? -12.985 0.838 24.186 1.00 76.12 86 LEU A CA 1
ATOM 665 C C . LEU A 1 86 ? -12.077 1.975 23.701 1.00 76.12 86 LEU A C 1
ATOM 667 O O . LEU A 1 86 ? -11.469 1.852 22.641 1.00 76.12 86 LEU A O 1
ATOM 671 N N . LEU A 1 87 ? -11.920 3.044 24.486 1.00 79.31 87 LEU A N 1
ATOM 672 C CA . LEU A 1 87 ? -10.977 4.119 24.175 1.00 79.31 87 LEU A CA 1
ATOM 673 C C . LEU A 1 87 ? -9.533 3.597 24.106 1.00 79.31 87 LEU A C 1
ATOM 675 O O . LEU A 1 87 ? -8.829 3.877 23.138 1.00 79.31 87 LEU A O 1
ATOM 679 N N . LEU A 1 88 ? -9.104 2.809 25.097 1.00 84.44 88 LEU A N 1
ATOM 680 C CA . LEU A 1 88 ? -7.771 2.195 25.117 1.00 84.44 88 LEU A CA 1
ATOM 681 C C . LEU A 1 88 ? -7.556 1.250 23.929 1.00 84.44 88 LEU A C 1
ATOM 683 O O . LEU A 1 88 ? -6.500 1.286 23.302 1.00 84.44 88 LEU A O 1
ATOM 687 N N . TRP A 1 89 ? -8.565 0.450 23.581 1.00 82.12 89 TRP A N 1
ATOM 688 C CA . TRP A 1 89 ? -8.522 -0.435 22.417 1.00 82.12 89 TRP A CA 1
ATOM 689 C C . TRP A 1 89 ? -8.378 0.334 21.100 1.00 82.12 89 TRP A C 1
ATOM 691 O O . TRP A 1 89 ? -7.583 -0.040 20.236 1.00 82.12 89 TRP A O 1
ATOM 701 N N . VAL A 1 90 ? -9.113 1.437 20.941 1.00 80.25 90 VAL A N 1
ATOM 702 C CA . VAL A 1 90 ? -8.985 2.299 19.761 1.00 80.25 90 VAL A CA 1
ATOM 703 C C . VAL A 1 90 ? -7.586 2.908 19.699 1.00 80.25 90 VAL A C 1
ATOM 705 O O . VAL A 1 90 ? -6.958 2.849 18.646 1.00 80.25 90 VAL A O 1
ATOM 708 N N . LEU A 1 91 ? -7.058 3.426 20.813 1.00 84.12 91 LEU A N 1
ATOM 709 C CA . LEU A 1 91 ? -5.697 3.969 20.864 1.00 84.12 91 LEU A CA 1
ATOM 710 C C . LEU A 1 91 ? -4.642 2.916 20.501 1.00 84.12 91 LEU A C 1
ATOM 712 O O . LEU A 1 91 ? -3.743 3.211 19.715 1.00 84.12 91 LEU A O 1
ATOM 716 N N . TYR A 1 92 ? -4.778 1.687 21.005 1.00 85.44 92 TYR A N 1
ATOM 717 C CA . TYR A 1 92 ? -3.905 0.568 20.645 1.00 85.44 92 TYR A CA 1
ATOM 718 C C . TYR A 1 92 ? -3.897 0.315 19.129 1.00 85.44 92 TYR A C 1
ATOM 720 O O . TYR A 1 92 ? -2.832 0.272 18.513 1.00 85.44 92 TYR A O 1
ATOM 728 N N . ASN A 1 93 ? -5.076 0.231 18.506 1.00 81.94 93 ASN A N 1
ATOM 729 C CA . ASN A 1 93 ? -5.186 0.010 17.063 1.00 81.94 93 ASN A CA 1
ATOM 730 C C . ASN A 1 93 ? -4.668 1.198 16.238 1.00 81.94 93 ASN A C 1
ATOM 732 O O . ASN A 1 93 ? -4.060 0.992 15.187 1.00 81.94 93 ASN A O 1
ATOM 736 N N . VAL A 1 94 ? -4.846 2.439 16.709 1.00 84.25 94 VAL A N 1
ATOM 737 C CA . VAL A 1 94 ? -4.251 3.626 16.071 1.00 84.25 94 VAL A CA 1
ATOM 738 C C . VAL A 1 94 ? -2.726 3.531 16.096 1.00 84.25 94 VAL A C 1
ATOM 740 O O . VAL A 1 94 ? -2.096 3.709 15.057 1.00 84.25 94 VAL A O 1
ATOM 743 N N . VAL A 1 95 ? -2.123 3.197 17.242 1.00 87.25 95 VAL A N 1
ATOM 744 C CA . VAL A 1 95 ? -0.664 3.033 17.357 1.00 87.25 95 VAL A CA 1
ATOM 745 C C . VAL A 1 95 ? -0.161 1.924 16.429 1.00 87.25 95 VAL A C 1
ATOM 747 O O . VAL A 1 95 ? 0.801 2.144 15.692 1.00 87.25 95 VAL A O 1
ATOM 750 N N . ALA A 1 96 ? -0.828 0.767 16.400 1.00 79.12 96 ALA A N 1
ATOM 751 C CA . ALA A 1 96 ? -0.481 -0.334 15.499 1.00 79.12 96 ALA A CA 1
ATOM 752 C C . ALA A 1 96 ? -0.569 0.078 14.016 1.00 79.12 96 ALA A C 1
ATOM 754 O O . ALA A 1 96 ? 0.331 -0.214 13.221 1.00 79.12 96 ALA A O 1
ATOM 755 N N . THR A 1 97 ? -1.609 0.831 13.650 1.00 79.25 97 THR A N 1
ATOM 756 C CA . THR A 1 97 ? -1.791 1.353 12.288 1.00 79.25 97 THR A CA 1
ATOM 757 C C . THR A 1 97 ? -0.685 2.345 11.924 1.00 79.25 97 THR A C 1
ATOM 759 O O . THR A 1 97 ? -0.098 2.235 10.850 1.00 79.25 97 THR A O 1
ATOM 762 N N . VAL A 1 98 ? -0.331 3.272 12.821 1.00 85.25 98 VAL A N 1
ATOM 763 C CA . VAL A 1 98 ? 0.752 4.247 12.600 1.00 85.25 98 VAL A CA 1
ATOM 764 C C . VAL A 1 98 ? 2.098 3.550 12.416 1.00 85.25 98 VAL A C 1
ATOM 766 O O . VAL A 1 98 ? 2.827 3.879 11.484 1.00 85.25 98 VAL A O 1
ATOM 769 N N . GLN A 1 99 ? 2.425 2.553 13.242 1.00 84.50 99 GLN A N 1
ATOM 770 C CA . GLN A 1 99 ? 3.657 1.775 13.064 1.00 84.50 99 GLN A CA 1
ATOM 771 C C . GLN A 1 99 ? 3.706 1.079 11.700 1.00 84.50 99 GLN A C 1
ATOM 773 O O . GLN A 1 99 ? 4.753 1.035 11.056 1.00 84.50 99 GLN A O 1
ATOM 778 N N . SER A 1 100 ? 2.566 0.567 11.245 1.00 75.69 100 SER A N 1
ATOM 779 C CA . SER A 1 100 ? 2.457 -0.085 9.943 1.00 75.69 100 SER A CA 1
ATOM 780 C C . SER A 1 100 ? 2.611 0.919 8.795 1.00 75.69 100 SER A C 1
ATOM 782 O O . SER A 1 100 ? 3.340 0.646 7.844 1.00 75.69 100 SER A O 1
ATOM 784 N N . ILE A 1 101 ? 2.029 2.121 8.912 1.00 82.06 101 ILE A N 1
ATOM 785 C CA . ILE A 1 101 ? 2.265 3.231 7.972 1.00 82.06 101 ILE A CA 1
ATOM 786 C C . ILE A 1 101 ? 3.759 3.552 7.892 1.00 82.06 101 ILE A C 1
ATOM 788 O O . ILE A 1 101 ? 4.296 3.646 6.793 1.00 82.06 101 ILE A O 1
ATOM 792 N N . VAL A 1 102 ? 4.446 3.668 9.033 1.00 85.88 102 VAL A N 1
ATOM 793 C CA . VAL A 1 102 ? 5.892 3.941 9.067 1.00 85.88 102 VAL A CA 1
ATOM 794 C C . VAL A 1 102 ? 6.681 2.836 8.356 1.00 85.88 102 VAL A C 1
ATOM 796 O O . VAL A 1 102 ? 7.573 3.147 7.568 1.00 85.88 102 VAL A O 1
ATOM 799 N N . SER A 1 103 ? 6.312 1.565 8.548 1.00 80.56 103 SER A N 1
ATOM 800 C CA . SER A 1 103 ? 6.953 0.434 7.855 1.00 80.56 103 SER A CA 1
ATOM 801 C C . SER A 1 103 ? 6.733 0.431 6.335 1.00 80.56 103 SER A C 1
ATOM 803 O O . SER A 1 103 ? 7.558 -0.095 5.594 1.00 80.56 103 SER A O 1
ATOM 805 N N . LEU A 1 104 ? 5.659 1.066 5.855 1.00 81.50 104 LEU A N 1
ATOM 806 C CA . LEU A 1 104 ? 5.339 1.187 4.432 1.00 81.50 104 LEU A CA 1
ATOM 807 C C . LEU A 1 104 ? 6.053 2.352 3.741 1.00 81.50 104 LEU A C 1
ATOM 809 O O . LEU A 1 104 ? 6.111 2.360 2.512 1.00 81.50 104 LEU A O 1
ATOM 813 N N . ILE A 1 105 ? 6.601 3.324 4.482 1.00 87.38 105 ILE A N 1
ATOM 814 C CA . ILE A 1 105 ? 7.250 4.513 3.900 1.00 87.38 105 ILE A CA 1
ATOM 815 C C . ILE A 1 105 ? 8.367 4.140 2.912 1.00 87.38 105 ILE A C 1
ATOM 817 O O . ILE A 1 105 ? 8.350 4.677 1.805 1.00 87.38 105 ILE A O 1
ATOM 821 N N . PRO A 1 106 ? 9.309 3.224 3.219 1.00 86.06 106 PRO A N 1
ATOM 822 C CA . PRO A 1 106 ? 10.359 2.856 2.269 1.00 86.06 106 PRO A CA 1
ATOM 823 C C . PRO A 1 106 ? 9.794 2.276 0.966 1.00 86.06 106 PRO A C 1
ATOM 825 O O . PRO A 1 106 ? 10.238 2.640 -0.122 1.00 86.06 106 PRO A O 1
ATOM 828 N N . SER A 1 107 ? 8.770 1.423 1.066 1.00 82.88 107 SER A N 1
ATOM 829 C CA . SER A 1 107 ? 8.081 0.852 -0.094 1.00 82.88 107 SER A CA 1
ATOM 830 C C . SER A 1 107 ? 7.309 1.910 -0.880 1.00 82.88 107 SER A C 1
ATOM 832 O O . SER A 1 107 ? 7.326 1.875 -2.106 1.00 82.88 107 SER A O 1
ATOM 834 N N . ALA A 1 108 ? 6.685 2.875 -0.201 1.00 85.19 108 ALA A N 1
ATOM 835 C CA . ALA A 1 108 ? 5.974 3.987 -0.825 1.00 85.19 108 ALA A CA 1
ATOM 836 C C . ALA A 1 108 ? 6.920 4.958 -1.538 1.00 85.19 108 ALA A C 1
ATOM 838 O O . ALA A 1 108 ? 6.604 5.423 -2.630 1.00 85.19 108 ALA A O 1
ATOM 839 N N . LEU A 1 109 ? 8.099 5.219 -0.970 1.00 88.69 109 LEU A N 1
ATOM 840 C CA . LEU A 1 109 ? 9.147 6.001 -1.623 1.00 88.69 109 LEU A CA 1
ATOM 841 C C . LEU A 1 109 ? 9.664 5.286 -2.873 1.00 88.69 109 LEU A C 1
ATOM 843 O O . LEU A 1 109 ? 9.751 5.907 -3.929 1.00 88.69 109 LEU A O 1
ATOM 847 N N . LEU A 1 110 ? 9.952 3.982 -2.783 1.00 87.94 110 LEU A N 1
ATOM 848 C CA . LEU A 1 110 ? 10.406 3.205 -3.939 1.00 87.94 110 LEU A CA 1
ATOM 849 C C . LEU A 1 110 ? 9.321 3.130 -5.016 1.00 87.94 110 LEU A C 1
ATOM 851 O O . LEU A 1 110 ? 9.624 3.294 -6.193 1.00 87.94 110 LEU A O 1
ATOM 855 N N . SER A 1 111 ? 8.060 2.966 -4.611 1.00 87.56 111 SER A N 1
ATOM 856 C CA . SER A 1 111 ? 6.893 3.056 -5.490 1.00 87.56 111 SER A CA 1
ATOM 857 C C . SER A 1 111 ? 6.827 4.409 -6.193 1.00 87.56 111 SER A C 1
ATOM 859 O O . SER A 1 111 ? 6.785 4.455 -7.418 1.00 87.56 111 SER A O 1
ATOM 861 N N . GLY A 1 112 ? 6.924 5.515 -5.450 1.00 85.94 112 GLY A N 1
ATOM 862 C CA . GLY A 1 112 ? 6.929 6.865 -6.010 1.00 85.94 112 GLY A CA 1
ATOM 863 C C . GLY A 1 112 ? 8.051 7.078 -7.026 1.00 85.94 112 GLY A C 1
ATOM 864 O O . GLY A 1 112 ? 7.792 7.540 -8.134 1.00 85.94 112 GLY A O 1
ATOM 865 N N . VAL A 1 113 ? 9.282 6.675 -6.695 1.00 88.31 113 VAL A N 1
ATOM 866 C CA . VAL A 1 113 ? 10.429 6.750 -7.616 1.00 88.31 113 VAL A CA 1
ATOM 867 C C . VAL A 1 113 ? 10.191 5.896 -8.863 1.00 88.31 113 VAL A C 1
ATOM 869 O O . VAL A 1 113 ? 10.398 6.375 -9.976 1.00 88.31 113 VAL A O 1
ATOM 872 N N . ALA A 1 114 ? 9.711 4.661 -8.700 1.00 87.00 114 ALA A N 1
ATOM 873 C CA . ALA A 1 114 ? 9.405 3.770 -9.813 1.00 87.00 114 ALA A CA 1
ATOM 874 C C . ALA A 1 114 ? 8.322 4.361 -10.730 1.00 87.00 114 ALA A C 1
ATOM 876 O O . ALA A 1 114 ? 8.491 4.355 -11.944 1.00 87.00 114 ALA A O 1
ATOM 877 N N . PHE A 1 115 ? 7.254 4.941 -10.175 1.00 84.38 115 PHE A N 1
ATOM 878 C CA . PHE A 1 115 ? 6.197 5.602 -10.947 1.00 84.38 115 PHE A CA 1
ATOM 879 C C . PHE A 1 115 ? 6.682 6.860 -11.673 1.00 84.38 115 PHE A C 1
ATOM 881 O O . PHE A 1 115 ? 6.265 7.104 -12.806 1.00 84.38 115 PHE A O 1
ATOM 888 N N . VAL A 1 116 ? 7.561 7.653 -11.054 1.00 82.81 116 VAL A N 1
ATOM 889 C CA . VAL A 1 116 ? 8.161 8.833 -11.698 1.00 82.81 116 VAL A CA 1
ATOM 890 C C . VAL A 1 116 ? 9.017 8.422 -12.893 1.00 82.81 116 VAL A C 1
ATOM 892 O O . VAL A 1 116 ? 8.918 9.040 -13.953 1.00 82.81 116 VAL A O 1
ATOM 895 N N . LEU A 1 117 ? 9.807 7.357 -12.748 1.00 83.69 117 LEU A N 1
ATOM 896 C CA . LEU A 1 117 ? 10.622 6.814 -13.836 1.00 83.69 117 LEU A CA 1
ATOM 897 C C . LEU A 1 117 ? 9.782 6.161 -14.935 1.00 83.69 117 LEU A C 1
ATOM 899 O O . LEU A 1 117 ? 10.157 6.236 -16.099 1.00 83.69 117 LEU A O 1
ATOM 903 N N . LEU A 1 118 ? 8.645 5.561 -14.577 1.00 82.50 118 LEU A N 1
ATOM 904 C CA . LEU A 1 118 ? 7.755 4.888 -15.518 1.00 82.50 118 LEU A CA 1
ATOM 905 C C . LEU A 1 118 ? 6.865 5.863 -16.307 1.00 82.50 118 LEU A C 1
ATOM 907 O O . LEU A 1 118 ? 6.476 5.564 -17.427 1.00 82.50 118 LEU A O 1
ATOM 911 N N . PHE A 1 119 ? 6.539 7.043 -15.768 1.00 80.38 119 PHE A N 1
ATOM 912 C CA . PHE A 1 119 ? 5.719 8.051 -16.464 1.00 80.38 119 PHE A CA 1
ATOM 913 C C . PHE A 1 119 ? 6.365 9.440 -16.484 1.00 80.38 119 PHE A C 1
ATOM 915 O O . PHE A 1 119 ? 5.766 10.423 -16.034 1.00 80.38 119 PHE A O 1
ATOM 922 N N . PRO A 1 120 ? 7.569 9.577 -17.058 1.00 75.12 120 PRO A N 1
ATOM 923 C CA . PRO A 1 120 ? 8.313 10.830 -17.007 1.00 75.12 120 PRO A CA 1
ATOM 924 C C . PRO A 1 120 ? 7.607 11.970 -17.751 1.00 75.12 120 PRO A C 1
ATOM 926 O O . PRO A 1 120 ? 7.706 13.127 -17.348 1.00 75.12 120 PRO A O 1
ATOM 929 N N . MET A 1 121 ? 6.832 11.653 -18.793 1.00 72.06 121 MET A N 1
ATOM 930 C CA . MET A 1 121 ? 6.042 12.634 -19.542 1.00 72.06 121 MET A CA 1
ATOM 931 C C . MET A 1 121 ? 4.889 13.211 -18.702 1.00 72.06 121 MET A C 1
ATOM 933 O O . MET A 1 121 ? 4.691 14.427 -18.674 1.00 72.06 121 MET A O 1
ATOM 937 N N . ALA A 1 122 ? 4.163 12.361 -17.965 1.00 75.25 122 ALA A N 1
ATOM 938 C CA . ALA A 1 122 ? 3.055 12.792 -17.111 1.00 75.25 122 ALA A CA 1
ATOM 939 C C . ALA A 1 122 ? 3.548 13.754 -16.019 1.00 75.25 122 ALA A C 1
ATOM 941 O O . ALA A 1 122 ? 2.990 14.835 -15.835 1.00 75.25 122 ALA A O 1
ATOM 942 N N . TRP A 1 123 ? 4.663 13.421 -15.366 1.00 72.31 123 TRP A N 1
ATOM 943 C CA . TRP A 1 123 ? 5.272 14.282 -14.351 1.00 72.31 123 TRP A CA 1
ATOM 944 C C . TRP A 1 123 ? 5.912 15.539 -14.931 1.00 72.31 123 TRP A C 1
ATOM 946 O O . TRP A 1 123 ? 5.797 16.608 -14.340 1.00 72.31 123 TRP A O 1
ATOM 956 N N . GLY A 1 124 ? 6.535 15.442 -16.103 1.00 70.19 124 GLY A N 1
ATOM 957 C CA . GLY A 1 124 ? 7.103 16.589 -16.801 1.00 70.19 124 GLY A CA 1
ATOM 958 C C . GLY A 1 124 ? 6.065 17.672 -17.102 1.00 70.19 124 GLY A C 1
ATOM 959 O O . GLY A 1 124 ? 6.320 18.852 -16.873 1.00 70.19 124 GLY A O 1
ATOM 960 N N . THR A 1 125 ? 4.868 17.277 -17.545 1.00 68.50 125 THR A N 1
ATOM 961 C CA . THR A 1 125 ? 3.758 18.223 -17.753 1.00 68.50 125 THR A CA 1
ATOM 962 C C . THR A 1 125 ? 3.190 18.764 -16.438 1.00 68.50 125 THR A C 1
ATOM 964 O O . THR A 1 125 ? 2.926 19.961 -16.343 1.00 68.50 125 THR A O 1
ATOM 967 N N . ALA A 1 126 ? 3.063 17.922 -15.406 1.00 74.81 126 ALA A N 1
ATOM 968 C CA . ALA A 1 126 ? 2.510 18.309 -14.107 1.00 74.81 126 ALA A CA 1
ATOM 969 C C . ALA A 1 126 ? 3.422 19.257 -13.302 1.00 74.81 126 ALA A C 1
ATOM 971 O O . ALA A 1 126 ? 2.929 20.158 -12.627 1.00 74.81 126 ALA A O 1
ATOM 972 N N . LEU A 1 127 ? 4.745 19.075 -13.375 1.00 78.25 127 LEU A N 1
ATOM 973 C CA . LEU A 1 127 ? 5.745 19.882 -12.657 1.00 78.25 127 LEU A CA 1
ATOM 974 C C . LEU A 1 127 ? 6.097 21.196 -13.377 1.00 78.25 127 LEU A C 1
ATOM 976 O O . LEU A 1 127 ? 6.800 22.043 -12.826 1.00 78.25 127 LEU A O 1
ATOM 980 N N . GLY A 1 128 ? 5.589 21.381 -14.596 1.00 76.88 128 GLY A N 1
ATOM 981 C CA . GLY A 1 128 ? 5.684 22.616 -15.359 1.00 76.88 128 GLY A CA 1
ATOM 982 C C . GLY A 1 128 ? 6.791 22.639 -16.427 1.00 76.88 128 GLY A C 1
ATOM 983 O O . GLY A 1 128 ? 7.709 21.812 -16.436 1.00 76.88 128 GLY A O 1
ATOM 984 N N . PRO A 1 129 ? 6.742 23.630 -17.341 1.00 74.50 129 PRO A N 1
ATOM 985 C CA . PRO A 1 129 ? 7.552 23.639 -18.563 1.00 74.50 129 PRO A CA 1
ATOM 986 C C . PRO A 1 129 ? 9.064 23.694 -18.309 1.00 74.50 129 PRO A C 1
ATOM 988 O O . PRO A 1 129 ? 9.848 23.165 -19.095 1.00 74.50 129 PRO A O 1
ATOM 991 N N . GLN A 1 130 ? 9.480 24.331 -17.210 1.00 76.94 130 GLN A N 1
ATOM 992 C CA . GLN A 1 130 ? 10.892 24.484 -16.849 1.00 76.94 130 GLN A CA 1
ATOM 993 C C . GLN A 1 130 ? 11.518 23.149 -16.427 1.00 76.94 130 GLN A C 1
ATOM 995 O O . GLN A 1 130 ? 12.623 22.823 -16.852 1.00 76.94 130 GLN A O 1
ATOM 1000 N N . VAL A 1 131 ? 10.789 22.347 -15.646 1.00 71.31 131 VAL A N 1
ATOM 1001 C CA . VAL A 1 131 ? 11.234 21.013 -15.220 1.00 71.31 131 VAL A CA 1
ATOM 1002 C C . VAL A 1 131 ? 11.258 20.065 -16.416 1.00 71.31 131 VAL A C 1
ATOM 1004 O O . VAL A 1 131 ? 12.219 19.318 -16.601 1.00 71.31 131 VAL A O 1
ATOM 1007 N N . PHE A 1 132 ? 10.256 20.156 -17.295 1.00 71.19 132 PHE A N 1
ATOM 1008 C CA . PHE A 1 132 ? 10.218 19.367 -18.522 1.00 71.19 132 PHE A CA 1
ATOM 1009 C C . PHE A 1 132 ? 11.415 19.636 -19.446 1.00 71.19 132 PHE A C 1
ATOM 1011 O O . PHE A 1 132 ? 11.997 18.696 -19.983 1.00 71.19 132 PHE A O 1
ATOM 1018 N N . ALA A 1 133 ? 11.832 20.897 -19.595 1.00 71.50 133 ALA A N 1
ATOM 1019 C CA . ALA A 1 133 ? 12.990 21.259 -20.412 1.00 71.50 133 ALA A CA 1
ATOM 1020 C C . ALA A 1 133 ? 14.302 20.630 -19.903 1.00 71.50 133 ALA A C 1
ATOM 1022 O O . ALA A 1 133 ? 15.134 20.225 -20.714 1.00 71.50 133 ALA A O 1
ATOM 1023 N N . ILE A 1 134 ? 14.458 20.499 -18.580 1.00 73.56 134 ILE A N 1
ATOM 1024 C CA . ILE A 1 134 ? 15.615 19.848 -17.940 1.00 73.56 134 ILE A CA 1
ATOM 1025 C C . ILE A 1 134 ? 15.566 18.324 -18.123 1.00 73.56 134 ILE A C 1
ATOM 1027 O O . ILE A 1 134 ? 16.599 17.697 -18.350 1.00 73.56 134 ILE A O 1
ATOM 1031 N N . LEU A 1 135 ? 14.376 17.718 -18.049 1.00 68.44 135 LEU A N 1
ATOM 1032 C CA . LEU A 1 135 ? 14.189 16.268 -18.191 1.00 68.44 135 LEU A CA 1
ATOM 1033 C C . LEU A 1 135 ? 14.234 15.790 -19.651 1.00 68.44 135 LEU A C 1
ATOM 1035 O O . LEU A 1 135 ? 14.543 14.629 -19.911 1.00 68.44 135 LEU A O 1
ATOM 1039 N N . ARG A 1 136 ? 13.956 16.671 -20.6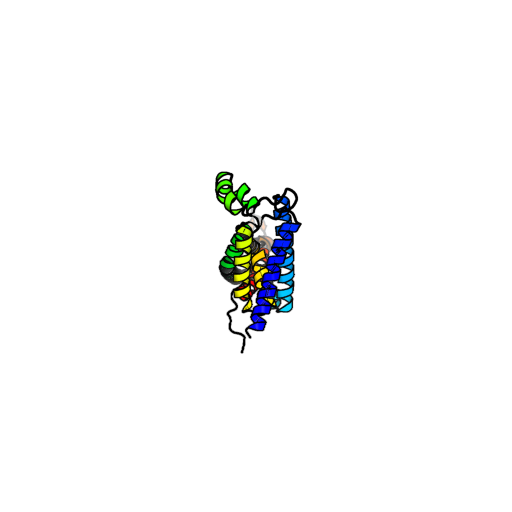17 1.00 67.75 136 ARG A N 1
ATOM 1040 C CA . ARG A 1 136 ? 13.928 16.374 -22.059 1.00 67.75 136 ARG A CA 1
ATOM 1041 C C . ARG A 1 136 ? 15.161 15.621 -22.598 1.00 67.75 136 ARG A C 1
ATOM 1043 O O . ARG A 1 136 ? 14.953 14.650 -23.322 1.00 67.75 136 ARG A O 1
ATOM 1050 N N . PRO A 1 137 ? 16.418 15.995 -22.282 1.00 67.31 137 PRO A N 1
ATOM 1051 C CA . PRO A 1 137 ? 17.592 15.239 -22.731 1.00 67.31 137 PRO A CA 1
ATOM 1052 C C . PRO A 1 137 ? 17.705 13.833 -22.115 1.00 67.31 137 PRO A C 1
ATOM 1054 O O . PRO A 1 137 ? 18.339 12.970 -22.709 1.00 67.31 137 PRO A O 1
ATOM 1057 N N . LEU A 1 138 ? 17.087 13.575 -20.956 1.00 65.25 138 LEU A N 1
ATOM 1058 C CA . LEU A 1 138 ? 17.035 12.240 -20.335 1.00 65.25 138 LEU A CA 1
ATOM 1059 C C . LEU A 1 138 ? 15.913 11.369 -20.927 1.00 65.25 138 LEU A C 1
ATOM 1061 O O . LEU A 1 138 ? 16.022 10.143 -20.956 1.00 65.25 138 LEU A O 1
ATOM 1065 N N . LEU A 1 139 ? 14.847 12.013 -21.408 1.00 65.12 139 LEU A N 1
ATOM 1066 C CA . LEU A 1 139 ? 13.697 11.392 -22.070 1.0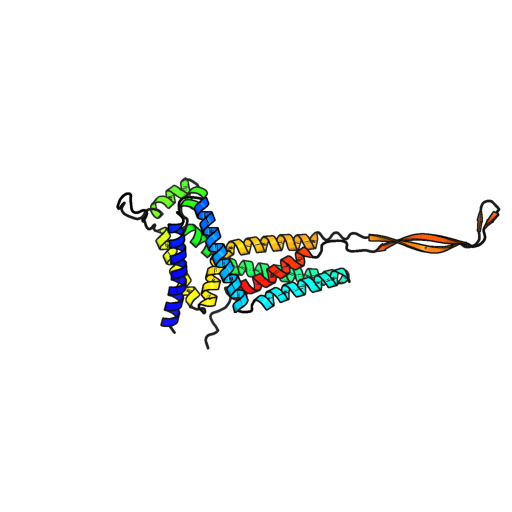0 65.12 139 LEU A CA 1
ATOM 1067 C C . LEU A 1 139 ? 14.016 10.877 -23.482 1.00 65.12 139 LEU A C 1
ATOM 1069 O O . LEU A 1 139 ? 13.357 9.951 -23.942 1.00 65.12 139 LEU A O 1
ATOM 1073 N N . VAL A 1 140 ? 15.008 11.451 -24.170 1.00 60.94 140 VAL A N 1
ATOM 1074 C CA . VAL A 1 140 ? 15.359 11.085 -25.552 1.00 60.94 140 VAL A CA 1
ATOM 1075 C C . VAL A 1 140 ? 16.835 10.712 -25.628 1.00 60.94 140 VAL A C 1
ATOM 1077 O O . VAL A 1 140 ? 17.692 11.573 -25.811 1.00 60.94 140 VAL A O 1
ATOM 1080 N N . VAL A 1 141 ? 17.134 9.417 -25.527 1.00 53.41 141 VAL A N 1
ATOM 1081 C CA . VAL A 1 141 ? 18.464 8.880 -25.840 1.00 53.41 141 VAL A CA 1
ATOM 1082 C C . VAL A 1 141 ? 18.315 7.776 -26.873 1.00 53.41 141 VAL A C 1
ATOM 1084 O O . VAL A 1 141 ? 18.104 6.614 -26.561 1.00 53.41 141 VAL A O 1
ATOM 1087 N N . GLY A 1 142 ? 18.404 8.160 -28.141 1.00 50.22 142 GLY A N 1
ATOM 1088 C CA . GLY A 1 142 ? 18.437 7.223 -29.254 1.00 50.22 142 GLY A CA 1
ATOM 1089 C C . GLY A 1 142 ? 18.515 7.963 -30.586 1.00 50.22 142 GLY A C 1
ATOM 1090 O O . GLY A 1 142 ? 17.930 9.043 -30.710 1.00 50.22 142 GLY A O 1
ATOM 1091 N N . PRO A 1 143 ? 19.243 7.437 -31.586 1.00 44.25 143 PRO A N 1
ATOM 1092 C CA . PRO A 1 143 ? 19.153 7.968 -32.935 1.00 44.25 143 PRO A CA 1
ATOM 1093 C C . PRO A 1 143 ? 17.705 7.820 -33.410 1.00 44.25 143 PRO A C 1
ATOM 1095 O O . PRO A 1 143 ? 17.098 6.764 -33.239 1.00 44.25 143 PRO A O 1
ATOM 1098 N N . SER A 1 144 ? 17.163 8.887 -33.998 1.00 44.50 144 SER A N 1
ATOM 1099 C CA . SER A 1 144 ? 15.909 8.857 -34.750 1.00 44.50 144 SER A CA 1
ATOM 1100 C C . SER A 1 144 ? 16.041 7.835 -35.885 1.00 44.50 144 SER A C 1
ATOM 1102 O O . SER A 1 144 ? 16.520 8.138 -36.976 1.00 44.50 144 SER A O 1
ATOM 1104 N N . LEU A 1 145 ? 15.686 6.584 -35.601 1.00 40.88 145 LEU A N 1
ATOM 1105 C CA . LEU A 1 145 ? 15.560 5.507 -36.574 1.00 40.88 145 LEU A CA 1
ATOM 1106 C C . LEU A 1 145 ? 14.104 5.458 -37.038 1.00 40.88 145 LEU A C 1
ATOM 1108 O O . LEU A 1 145 ? 13.375 4.510 -36.773 1.00 40.88 145 LEU A O 1
ATOM 1112 N N . GLY A 1 146 ? 13.719 6.513 -37.757 1.00 39.66 146 GLY A N 1
ATOM 1113 C CA . GLY A 1 146 ? 12.526 6.568 -38.596 1.00 39.66 146 GLY A CA 1
ATOM 1114 C C . GLY A 1 146 ? 11.193 6.681 -37.856 1.00 39.66 146 GLY A C 1
ATOM 1115 O O . GLY A 1 146 ? 10.971 6.090 -36.803 1.00 39.66 146 GLY A O 1
ATOM 1116 N N . ASP A 1 147 ? 10.263 7.387 -38.496 1.00 43.56 147 ASP A N 1
ATOM 1117 C CA . ASP A 1 147 ? 8.900 7.728 -38.053 1.00 43.56 147 ASP A CA 1
ATOM 1118 C C . ASP A 1 147 ? 7.960 6.527 -37.773 1.00 43.56 147 ASP A C 1
ATOM 1120 O O . ASP A 1 147 ? 6.741 6.677 -37.735 1.00 43.56 147 ASP A O 1
ATOM 1124 N N . LYS A 1 148 ? 8.492 5.309 -37.614 1.00 41.59 148 LYS A N 1
ATOM 1125 C CA . LYS A 1 148 ? 7.727 4.072 -37.385 1.00 41.59 148 LYS A CA 1
ATOM 1126 C C . LYS A 1 148 ? 8.146 3.271 -36.156 1.00 41.59 148 LYS A C 1
ATOM 1128 O O . LYS A 1 148 ? 7.441 2.324 -35.813 1.00 41.59 148 LYS A O 1
ATOM 1133 N N . TYR A 1 149 ? 9.239 3.632 -35.486 1.00 42.66 149 TYR A N 1
ATOM 1134 C CA . TYR A 1 149 ? 9.631 2.996 -34.232 1.00 42.66 149 TYR A CA 1
ATOM 1135 C C . TYR A 1 149 ? 9.533 4.011 -33.095 1.00 42.66 149 TYR A C 1
ATOM 1137 O O . TYR A 1 149 ? 10.473 4.744 -32.804 1.00 42.66 149 TYR A O 1
ATOM 1145 N N . GLU A 1 150 ? 8.379 4.004 -32.424 1.00 47.19 150 GLU A N 1
ATOM 1146 C CA . GLU A 1 150 ? 8.110 4.599 -31.103 1.00 47.19 150 GLU A CA 1
ATOM 1147 C C . GLU A 1 150 ? 8.950 3.919 -29.990 1.00 47.19 150 GLU A C 1
ATOM 1149 O O . GLU A 1 150 ? 8.447 3.553 -28.935 1.00 47.19 150 GLU A O 1
ATOM 1154 N N . GLY A 1 151 ? 10.230 3.654 -30.257 1.00 48.28 151 GLY A N 1
ATOM 1155 C CA . GLY A 1 151 ? 11.110 2.784 -29.476 1.00 48.28 151 GLY A CA 1
ATOM 1156 C C . GLY A 1 151 ? 12.365 3.492 -28.981 1.00 48.28 151 GLY A C 1
ATOM 1157 O O . GLY A 1 151 ? 13.419 2.867 -28.876 1.00 48.28 151 GLY A O 1
ATOM 1158 N N . ALA A 1 152 ? 12.287 4.797 -28.716 1.00 53.53 152 ALA A N 1
ATOM 1159 C CA . ALA A 1 152 ? 13.349 5.476 -27.990 1.00 53.53 152 ALA A CA 1
ATOM 1160 C C . ALA A 1 152 ? 13.319 4.982 -26.536 1.00 53.53 152 ALA A C 1
ATOM 1162 O O . ALA A 1 152 ? 12.516 5.454 -25.738 1.00 53.53 152 ALA A O 1
ATOM 1163 N N . VAL A 1 153 ? 14.175 4.009 -26.211 1.00 59.56 153 VAL A N 1
ATOM 1164 C CA . VAL A 1 153 ? 14.425 3.601 -24.824 1.00 59.56 153 VAL A CA 1
ATOM 1165 C C . VAL A 1 153 ? 15.040 4.805 -24.118 1.00 59.56 153 VAL A C 1
ATOM 1167 O O . VAL A 1 153 ? 16.171 5.196 -24.409 1.00 59.56 153 VAL A O 1
ATOM 1170 N N . SER A 1 154 ? 14.284 5.442 -23.232 1.00 71.25 154 SER A N 1
ATOM 1171 C CA . SER A 1 154 ? 14.781 6.597 -22.494 1.00 71.25 154 SER A CA 1
ATOM 1172 C C . SER A 1 154 ? 15.790 6.142 -21.434 1.00 71.25 154 SER A C 1
ATOM 1174 O O . SER A 1 154 ? 15.728 5.017 -20.930 1.00 71.25 154 SER A O 1
ATOM 1176 N N . LEU A 1 155 ? 16.718 7.019 -21.028 1.00 73.75 155 LEU A N 1
ATOM 1177 C CA . LEU A 1 155 ? 17.614 6.712 -19.899 1.00 73.75 155 LEU A CA 1
ATOM 1178 C C . LEU A 1 155 ? 16.829 6.425 -18.610 1.00 73.75 155 LEU A C 1
ATOM 1180 O O . LEU A 1 155 ? 17.326 5.737 -17.719 1.00 73.75 155 LEU A O 1
ATOM 1184 N N . LEU A 1 156 ? 15.600 6.934 -18.520 1.00 78.50 156 LEU A N 1
ATOM 1185 C CA . LEU A 1 156 ? 14.697 6.715 -17.398 1.00 78.50 156 LEU A CA 1
ATOM 1186 C C . LEU A 1 156 ? 14.132 5.290 -17.388 1.00 78.50 156 LEU A C 1
ATOM 1188 O O . LEU A 1 156 ? 14.039 4.707 -16.311 1.00 78.50 156 LEU A O 1
ATOM 1192 N N . ASP A 1 157 ? 13.875 4.693 -18.554 1.00 79.00 157 ASP A N 1
ATOM 1193 C CA . ASP A 1 157 ? 13.458 3.286 -18.667 1.00 79.00 157 ASP A CA 1
ATOM 1194 C C . ASP A 1 157 ? 14.598 2.346 -18.248 1.00 79.00 157 ASP A C 1
ATOM 1196 O O . ASP A 1 157 ? 14.395 1.381 -17.509 1.00 79.00 157 ASP A O 1
ATOM 1200 N N . VAL A 1 158 ? 15.838 2.676 -18.631 1.00 82.31 158 VAL A N 1
ATOM 1201 C CA . VAL A 1 158 ? 17.034 1.953 -18.163 1.00 82.31 158 VAL A CA 1
ATOM 1202 C C . VAL A 1 158 ? 17.199 2.101 -16.647 1.00 82.31 158 VAL A C 1
ATOM 1204 O O . VAL A 1 158 ? 17.486 1.122 -15.956 1.00 82.31 158 VAL A O 1
ATOM 1207 N N . GLY A 1 159 ? 16.974 3.305 -16.114 1.00 85.69 159 GLY A N 1
ATOM 1208 C CA . GLY A 1 159 ? 16.971 3.564 -14.675 1.00 85.69 159 GLY A CA 1
ATOM 1209 C C . GLY A 1 159 ? 15.910 2.747 -13.935 1.00 85.69 159 GLY A C 1
ATOM 1210 O O . GLY A 1 159 ? 16.212 2.127 -12.913 1.00 85.69 159 GLY A O 1
ATOM 1211 N N . PHE A 1 160 ? 14.693 2.678 -14.478 1.00 88.88 160 PHE A N 1
ATOM 1212 C CA . PHE A 1 160 ? 13.602 1.864 -13.949 1.00 88.88 160 PHE A CA 1
ATOM 1213 C C . PHE A 1 160 ? 13.973 0.380 -13.911 1.00 88.88 160 PHE A C 1
ATOM 1215 O O . PHE A 1 160 ? 13.855 -0.252 -12.861 1.00 88.88 160 PHE A O 1
ATOM 1222 N N . LEU A 1 161 ? 14.495 -0.167 -15.014 1.00 89.12 161 LEU A N 1
ATOM 1223 C CA . LEU A 1 161 ? 14.948 -1.559 -15.077 1.00 89.12 161 LEU A CA 1
ATOM 1224 C C . LEU A 1 161 ? 16.107 -1.834 -14.107 1.00 89.12 161 LEU A C 1
ATOM 1226 O O . LEU A 1 161 ? 16.156 -2.903 -13.497 1.00 89.12 161 LEU A O 1
ATOM 1230 N N . GLY A 1 162 ? 17.007 -0.868 -13.906 1.00 89.44 162 GLY A N 1
ATOM 1231 C CA . GLY A 1 162 ? 18.075 -0.951 -12.911 1.00 89.44 162 GLY A CA 1
ATOM 1232 C C . GLY A 1 162 ? 17.536 -1.060 -11.482 1.00 89.44 162 GLY A C 1
ATOM 1233 O O . GLY A 1 162 ? 17.923 -1.966 -10.739 1.00 89.44 162 GLY A O 1
ATOM 1234 N N . ILE A 1 163 ? 16.592 -0.192 -11.107 1.00 89.94 163 ILE A N 1
ATOM 1235 C CA . ILE A 1 163 ? 15.924 -0.253 -9.797 1.00 89.94 163 ILE A CA 1
ATOM 1236 C C . ILE A 1 163 ? 15.146 -1.563 -9.653 1.00 89.94 163 ILE A C 1
ATOM 1238 O O . ILE A 1 163 ? 15.253 -2.222 -8.619 1.00 89.94 163 ILE A O 1
ATOM 1242 N N . ALA A 1 164 ? 14.420 -1.983 -10.691 1.00 90.50 164 ALA A N 1
ATOM 1243 C CA . ALA A 1 164 ? 13.689 -3.243 -10.710 1.00 90.50 164 ALA A CA 1
ATOM 1244 C C . ALA A 1 164 ? 14.612 -4.449 -10.487 1.00 90.50 164 ALA A C 1
ATOM 1246 O O . ALA A 1 164 ? 14.267 -5.347 -9.715 1.00 90.50 164 ALA A O 1
ATOM 1247 N N . ALA A 1 165 ? 15.794 -4.471 -11.108 1.00 90.81 165 ALA A N 1
ATOM 1248 C CA . ALA A 1 165 ? 16.781 -5.533 -10.936 1.00 90.81 165 ALA A CA 1
ATOM 1249 C C . ALA A 1 165 ? 17.338 -5.571 -9.505 1.00 90.81 165 ALA A C 1
ATOM 1251 O O . ALA A 1 165 ? 17.345 -6.631 -8.875 1.00 90.81 165 ALA A O 1
ATOM 1252 N N . ILE A 1 166 ? 17.739 -4.416 -8.959 1.00 91.38 166 ILE A N 1
ATOM 1253 C CA . ILE A 1 166 ? 18.248 -4.306 -7.583 1.00 91.38 166 ILE A CA 1
ATOM 1254 C C . ILE A 1 166 ? 17.170 -4.735 -6.585 1.00 91.38 166 ILE A C 1
ATOM 1256 O O . ILE A 1 166 ? 17.420 -5.556 -5.703 1.00 91.38 166 ILE A O 1
ATOM 1260 N N . HIS A 1 167 ? 15.951 -4.227 -6.742 1.00 90.69 167 HIS A N 1
ATOM 1261 C CA . HIS A 1 167 ? 14.840 -4.536 -5.852 1.00 90.69 167 HIS A CA 1
ATOM 1262 C C . HIS A 1 167 ? 14.450 -6.020 -5.917 1.00 90.69 167 HIS A C 1
ATOM 1264 O O . HIS A 1 167 ? 14.296 -6.668 -4.882 1.00 90.69 167 HIS A O 1
ATOM 1270 N N . SER A 1 168 ? 14.378 -6.595 -7.121 1.00 90.62 168 SER A N 1
ATOM 1271 C CA . SER A 1 168 ? 14.121 -8.029 -7.315 1.00 90.62 168 SER A CA 1
ATOM 1272 C C . SER A 1 168 ? 15.208 -8.890 -6.673 1.00 90.62 168 SER A C 1
ATOM 1274 O O . SER A 1 168 ? 14.909 -9.923 -6.077 1.00 90.62 168 SER A O 1
ATOM 1276 N N . TRP A 1 169 ? 16.468 -8.450 -6.723 1.00 90.94 169 TRP A N 1
ATOM 1277 C CA . TRP A 1 169 ? 17.569 -9.125 -6.042 1.00 90.94 169 TRP A CA 1
ATOM 1278 C C . TRP A 1 169 ? 17.452 -9.060 -4.514 1.00 90.94 169 TRP A C 1
ATOM 1280 O O . TRP A 1 169 ? 17.666 -10.070 -3.835 1.00 90.94 169 TRP A O 1
ATOM 1290 N N . VAL A 1 170 ? 17.089 -7.902 -3.961 1.00 88.94 170 VAL A N 1
ATOM 1291 C CA . VAL A 1 170 ? 16.891 -7.723 -2.514 1.00 88.94 170 VAL A CA 1
ATOM 1292 C C . VAL A 1 170 ? 15.756 -8.614 -2.012 1.00 88.94 170 VAL A C 1
ATOM 1294 O O . VAL A 1 170 ? 15.937 -9.344 -1.039 1.00 88.94 170 VAL A O 1
ATOM 1297 N N . ILE A 1 171 ? 14.623 -8.620 -2.715 1.00 86.75 171 ILE A N 1
ATOM 1298 C CA . ILE A 1 171 ? 13.432 -9.376 -2.322 1.00 86.75 171 ILE A CA 1
ATOM 1299 C C . ILE A 1 171 ? 13.577 -10.886 -2.575 1.00 86.75 171 ILE A C 1
ATOM 1301 O O . ILE A 1 171 ? 12.972 -11.683 -1.863 1.00 86.75 171 ILE A O 1
ATOM 1305 N N . SER A 1 172 ? 14.427 -11.312 -3.517 1.00 86.56 172 SER A N 1
ATOM 1306 C CA . SER A 1 172 ? 14.668 -12.740 -3.810 1.00 86.56 172 SER A CA 1
ATOM 1307 C C . SER A 1 172 ? 15.180 -13.572 -2.629 1.00 86.56 172 SER A C 1
ATOM 1309 O O . SER A 1 172 ? 15.221 -14.801 -2.720 1.00 86.56 172 SER A O 1
ATOM 1311 N N . ALA A 1 173 ? 15.609 -12.914 -1.546 1.00 85.62 173 ALA A N 1
ATOM 1312 C CA . ALA A 1 173 ? 15.968 -13.574 -0.300 1.00 85.62 173 ALA A CA 1
ATOM 1313 C C . ALA A 1 173 ? 14.767 -14.283 0.353 1.00 85.62 173 ALA A C 1
ATOM 1315 O O . ALA A 1 173 ? 14.960 -15.315 0.980 1.00 85.62 173 ALA A O 1
ATOM 1316 N N . SER A 1 174 ? 13.549 -13.775 0.160 1.00 82.00 174 SER A N 1
ATOM 1317 C CA . SER A 1 174 ? 12.314 -14.359 0.688 1.00 82.00 174 SER A CA 1
ATOM 1318 C C . SER A 1 174 ? 11.772 -15.483 -0.216 1.00 82.00 174 SER A C 1
ATOM 1320 O O . SER A 1 174 ? 12.146 -15.587 -1.396 1.00 82.00 174 SER A O 1
ATOM 1322 N N . PRO A 1 175 ? 10.872 -16.350 0.287 1.00 87.00 175 PRO A N 1
ATOM 1323 C CA . PRO A 1 175 ? 10.114 -17.267 -0.561 1.00 87.00 175 PRO A CA 1
ATOM 1324 C C . PRO A 1 175 ? 9.328 -16.502 -1.638 1.00 87.00 175 PRO A C 1
ATOM 1326 O O . PRO A 1 175 ? 8.857 -15.389 -1.417 1.00 87.00 175 PRO A O 1
ATOM 1329 N N . LEU A 1 176 ? 9.162 -17.111 -2.820 1.00 86.81 176 LEU A N 1
ATOM 1330 C CA . LEU A 1 176 ? 8.591 -16.450 -4.007 1.00 86.81 176 LEU A CA 1
ATOM 1331 C C . LEU A 1 176 ? 7.228 -15.794 -3.739 1.00 86.81 176 LEU A C 1
ATOM 1333 O O . LEU A 1 176 ? 6.939 -14.706 -4.229 1.00 86.81 176 LEU A O 1
ATOM 1337 N N . LYS A 1 177 ? 6.395 -16.461 -2.944 1.00 85.88 177 LYS A N 1
ATOM 1338 C CA . LYS A 1 177 ? 5.052 -16.001 -2.604 1.00 85.88 177 LYS A CA 1
ATOM 1339 C C . LYS A 1 177 ? 5.071 -14.694 -1.802 1.00 85.88 177 LYS A C 1
ATOM 1341 O O . LYS A 1 177 ? 4.322 -13.774 -2.128 1.00 85.88 177 LYS A O 1
ATOM 1346 N N . GLU A 1 178 ? 5.955 -14.604 -0.811 1.00 84.25 178 GLU A N 1
ATOM 1347 C CA . GLU A 1 178 ? 6.182 -13.399 -0.006 1.00 84.25 178 GLU A CA 1
ATOM 1348 C C . GLU A 1 178 ? 6.867 -12.305 -0.829 1.00 84.25 178 GLU A C 1
ATOM 1350 O O . GLU A 1 178 ? 6.501 -11.135 -0.751 1.00 84.25 178 GLU A O 1
ATOM 1355 N N . ALA A 1 179 ? 7.810 -12.687 -1.690 1.00 86.19 179 ALA A N 1
ATOM 1356 C CA . ALA A 1 179 ? 8.481 -11.770 -2.600 1.00 86.19 179 ALA A CA 1
ATOM 1357 C C . ALA A 1 179 ? 7.493 -11.030 -3.521 1.00 86.19 179 ALA A C 1
ATOM 1359 O O . ALA A 1 179 ? 7.528 -9.803 -3.644 1.00 86.19 179 ALA A O 1
ATOM 1360 N N . LEU A 1 180 ? 6.561 -11.773 -4.116 1.00 87.62 180 LEU A N 1
ATOM 1361 C CA . LEU A 1 180 ? 5.471 -11.222 -4.919 1.00 87.62 180 LEU A CA 1
ATOM 1362 C C . LEU A 1 180 ? 4.490 -10.392 -4.074 1.00 87.62 180 LEU A C 1
ATOM 1364 O O . LEU A 1 180 ? 3.963 -9.396 -4.564 1.00 87.62 180 LEU A O 1
ATOM 1368 N N . ALA A 1 181 ? 4.278 -10.741 -2.800 1.00 85.62 181 ALA A N 1
ATOM 1369 C CA . ALA A 1 181 ? 3.429 -9.959 -1.899 1.00 85.62 181 ALA A CA 1
ATOM 1370 C C . ALA A 1 181 ? 4.054 -8.597 -1.587 1.00 85.62 181 ALA A C 1
ATOM 1372 O O . ALA A 1 181 ? 3.372 -7.580 -1.668 1.00 85.62 181 ALA A O 1
ATOM 1373 N N . ARG A 1 182 ? 5.366 -8.548 -1.327 1.00 84.69 182 ARG A N 1
ATOM 1374 C CA . ARG A 1 182 ? 6.116 -7.292 -1.154 1.00 84.69 182 ARG A CA 1
ATOM 1375 C C . ARG A 1 182 ? 6.094 -6.431 -2.418 1.00 84.69 182 ARG A C 1
ATOM 1377 O O . ARG A 1 182 ? 6.006 -5.209 -2.327 1.00 84.69 182 ARG A O 1
ATOM 1384 N N . LEU A 1 183 ? 6.109 -7.056 -3.596 1.00 87.56 183 LEU A N 1
ATOM 1385 C CA . LEU A 1 183 ? 5.950 -6.354 -4.868 1.00 87.56 183 LEU A CA 1
ATOM 1386 C C . LEU A 1 183 ? 4.532 -5.780 -5.047 1.00 87.56 183 LEU A C 1
ATOM 1388 O O . LEU A 1 183 ? 4.378 -4.635 -5.466 1.00 87.56 183 LEU A O 1
ATOM 1392 N N . ALA A 1 184 ? 3.497 -6.537 -4.679 1.00 86.75 184 ALA A N 1
ATOM 1393 C CA . ALA A 1 184 ? 2.117 -6.057 -4.682 1.00 86.75 184 ALA A CA 1
ATOM 1394 C C . ALA A 1 184 ? 1.901 -4.919 -3.665 1.00 86.75 184 ALA A C 1
ATOM 1396 O O . ALA A 1 184 ? 1.273 -3.908 -3.988 1.00 86.75 184 ALA A O 1
ATOM 1397 N N . LEU A 1 185 ? 2.487 -5.030 -2.465 1.00 84.69 185 LEU A N 1
ATOM 1398 C CA . LEU A 1 185 ? 2.496 -3.961 -1.461 1.00 84.69 185 LEU A CA 1
ATOM 1399 C C . LEU A 1 185 ? 3.136 -2.690 -2.004 1.00 84.69 185 LEU A C 1
ATOM 1401 O O . LEU A 1 185 ? 2.622 -1.604 -1.760 1.00 84.69 185 LEU A O 1
ATOM 1405 N N . LEU A 1 186 ? 4.213 -2.804 -2.776 1.00 87.56 186 LEU A N 1
ATOM 1406 C CA . LEU A 1 186 ? 4.851 -1.649 -3.390 1.00 87.56 186 LEU A CA 1
ATOM 1407 C C . LEU A 1 186 ? 3.886 -0.891 -4.311 1.00 87.56 186 LEU A C 1
ATOM 1409 O O . LEU A 1 186 ? 3.736 0.324 -4.165 1.00 87.56 186 LEU A O 1
ATOM 1413 N N . GLY A 1 187 ? 3.170 -1.602 -5.185 1.00 82.50 187 GLY A N 1
ATOM 1414 C CA . GLY A 1 187 ? 2.180 -1.005 -6.088 1.00 82.50 187 GLY A CA 1
ATOM 1415 C C . GLY A 1 187 ? 0.975 -0.376 -5.372 1.00 82.50 187 GLY A C 1
ATOM 1416 O O . GLY A 1 187 ? 0.403 0.587 -5.875 1.00 82.50 187 GLY A O 1
ATOM 1417 N N . GLY A 1 188 ? 0.602 -0.885 -4.192 1.00 80.50 188 GLY A N 1
ATOM 1418 C CA . GLY A 1 188 ? -0.538 -0.393 -3.404 1.00 80.50 188 GLY A CA 1
ATOM 1419 C C . GLY A 1 188 ? -0.193 0.559 -2.251 1.00 80.50 188 GLY A C 1
ATOM 1420 O O . GLY A 1 188 ? -1.093 1.166 -1.677 1.00 80.50 188 GLY A O 1
ATOM 1421 N N . SER A 1 189 ? 1.085 0.700 -1.894 1.00 83.31 189 SER A N 1
ATOM 1422 C CA . SER A 1 189 ? 1.548 1.325 -0.642 1.00 83.31 189 SER A CA 1
ATOM 1423 C C . SER A 1 189 ? 1.041 2.752 -0.420 1.00 83.31 189 SER A C 1
ATOM 1425 O O . SER A 1 189 ? 0.528 3.050 0.655 1.00 83.31 189 SER A O 1
ATOM 1427 N N . ILE A 1 190 ? 1.116 3.622 -1.432 1.00 84.56 190 ILE A N 1
ATOM 1428 C CA . ILE A 1 190 ? 0.619 5.006 -1.343 1.00 84.56 190 ILE A CA 1
ATOM 1429 C C . ILE A 1 190 ? -0.888 5.020 -1.050 1.00 84.56 190 ILE A C 1
ATOM 1431 O O . ILE A 1 190 ? -1.339 5.729 -0.151 1.00 84.56 190 ILE A O 1
ATOM 1435 N N . GLY A 1 191 ? -1.664 4.195 -1.760 1.00 82.25 191 GLY A N 1
ATOM 1436 C CA . GLY A 1 191 ? -3.107 4.072 -1.544 1.00 82.25 191 GLY A CA 1
ATOM 1437 C C . GLY A 1 191 ? -3.441 3.526 -0.155 1.00 82.25 191 GLY A C 1
ATOM 1438 O O . GLY A 1 191 ? -4.300 4.075 0.528 1.00 82.25 191 GLY A O 1
ATOM 1439 N N . LEU A 1 192 ? -2.715 2.502 0.301 1.00 82.25 192 LEU A N 1
ATOM 1440 C CA . LEU A 1 192 ? -2.880 1.923 1.637 1.00 82.25 192 LEU A CA 1
ATOM 1441 C C . LEU A 1 192 ? -2.571 2.932 2.748 1.00 82.25 192 LEU A C 1
ATOM 1443 O O . LEU A 1 192 ? -3.310 2.991 3.729 1.00 82.25 192 LEU A O 1
ATOM 1447 N N . ILE A 1 193 ? -1.532 3.758 2.590 1.00 82.75 193 ILE A N 1
ATOM 1448 C CA . ILE A 1 193 ? -1.209 4.830 3.540 1.00 82.75 193 ILE A CA 1
ATOM 1449 C C . ILE A 1 193 ? -2.351 5.849 3.599 1.00 82.75 193 ILE A C 1
ATOM 1451 O O . ILE A 1 193 ? -2.808 6.177 4.693 1.00 82.75 193 ILE A O 1
ATOM 1455 N N . ILE A 1 194 ? -2.846 6.316 2.447 1.00 84.69 194 ILE A N 1
ATOM 1456 C CA . ILE A 1 194 ? -3.945 7.292 2.388 1.00 84.69 194 ILE A CA 1
ATOM 1457 C C . ILE A 1 194 ? -5.206 6.723 3.048 1.00 84.69 194 ILE A C 1
ATOM 1459 O O . ILE A 1 194 ? -5.778 7.368 3.925 1.00 84.69 194 ILE A O 1
ATOM 1463 N N . LEU A 1 195 ? -5.605 5.499 2.685 1.00 81.81 195 LEU A N 1
ATOM 1464 C CA . LEU A 1 195 ? -6.772 4.829 3.265 1.00 81.81 195 LEU A CA 1
ATOM 1465 C C . LEU A 1 195 ? -6.627 4.641 4.779 1.00 81.81 195 LEU A C 1
ATOM 1467 O O . LEU A 1 195 ? -7.575 4.889 5.521 1.00 81.81 195 LEU A O 1
ATOM 1471 N N . SER A 1 196 ? -5.434 4.267 5.247 1.00 80.12 196 SER A N 1
ATOM 1472 C CA . SER A 1 196 ? -5.155 4.098 6.676 1.00 80.12 196 SER A CA 1
ATOM 1473 C C . SER A 1 196 ? -5.245 5.421 7.436 1.00 80.12 196 SER A C 1
ATOM 1475 O O . SER A 1 196 ? -5.824 5.468 8.519 1.00 80.12 196 SER A O 1
ATOM 1477 N N . LEU A 1 197 ? -4.725 6.514 6.868 1.00 85.81 197 LEU A N 1
ATOM 1478 C CA . LEU A 1 197 ? -4.837 7.849 7.459 1.00 85.81 197 LEU A CA 1
ATOM 1479 C C . LEU A 1 197 ? -6.293 8.318 7.516 1.00 85.81 197 LEU A C 1
ATOM 1481 O O . LEU A 1 197 ? -6.733 8.784 8.566 1.00 85.81 197 LEU A O 1
ATOM 1485 N N . CYS A 1 198 ? -7.056 8.152 6.431 1.00 80.12 198 CYS A N 1
ATOM 1486 C CA . CYS A 1 198 ? -8.488 8.457 6.410 1.00 80.12 198 CYS A CA 1
ATOM 1487 C C . CYS A 1 198 ? -9.241 7.664 7.486 1.00 80.12 198 CYS A C 1
ATOM 1489 O O . CYS A 1 198 ? -9.997 8.252 8.257 1.00 80.12 198 CYS A O 1
ATOM 1491 N N . ALA A 1 199 ? -8.971 6.362 7.608 1.00 78.94 199 ALA A N 1
ATOM 1492 C CA . ALA A 1 199 ? -9.601 5.515 8.614 1.00 78.94 199 ALA A CA 1
ATOM 1493 C C . ALA A 1 199 ? -9.235 5.911 10.052 1.00 78.94 199 ALA A C 1
ATOM 1495 O O . ALA A 1 199 ? -10.108 5.914 10.919 1.00 78.94 199 ALA A O 1
ATOM 1496 N N . ILE A 1 200 ? -7.978 6.293 10.318 1.00 82.12 200 ILE A N 1
ATOM 1497 C CA . ILE A 1 200 ? -7.574 6.836 11.624 1.00 82.12 200 ILE A CA 1
ATOM 1498 C C . ILE A 1 200 ? -8.344 8.128 11.912 1.00 82.12 200 ILE A C 1
ATOM 1500 O O . ILE A 1 200 ? -8.904 8.266 12.998 1.00 82.12 200 ILE A O 1
ATOM 1504 N N . ILE A 1 201 ? -8.392 9.065 10.959 1.00 84.12 201 ILE A N 1
ATOM 1505 C CA . ILE A 1 201 ? -9.075 10.356 11.130 1.00 84.12 201 ILE A CA 1
ATOM 1506 C C . ILE A 1 201 ? -10.556 10.136 11.442 1.00 84.12 201 ILE A C 1
ATOM 1508 O O . ILE A 1 201 ? -11.079 10.712 12.397 1.00 84.12 201 ILE A O 1
ATOM 1512 N N . GLU A 1 202 ? -11.231 9.285 10.670 1.00 80.81 202 GLU A N 1
ATOM 1513 C CA . GLU A 1 202 ? -12.643 8.963 10.874 1.00 80.81 202 GLU A CA 1
ATOM 1514 C C . GLU A 1 202 ? -12.884 8.217 12.185 1.00 80.81 202 GLU A C 1
ATOM 1516 O O . GLU A 1 202 ? -13.825 8.535 12.913 1.00 80.81 202 GLU A O 1
ATOM 1521 N N . GLY A 1 203 ? -12.014 7.271 12.527 1.00 72.62 203 GLY A N 1
ATOM 1522 C CA . GLY A 1 203 ? -12.095 6.504 13.760 1.00 72.62 203 GLY A CA 1
ATOM 1523 C C . GLY A 1 203 ? -11.937 7.352 15.012 1.00 72.62 203 GLY A C 1
ATOM 1524 O O . GLY A 1 203 ? -12.784 7.318 15.905 1.00 72.62 203 GLY A O 1
ATOM 1525 N N . VAL A 1 204 ? -10.892 8.179 15.043 1.00 75.44 204 VAL A N 1
ATOM 1526 C CA . VAL A 1 204 ? -10.636 9.156 16.106 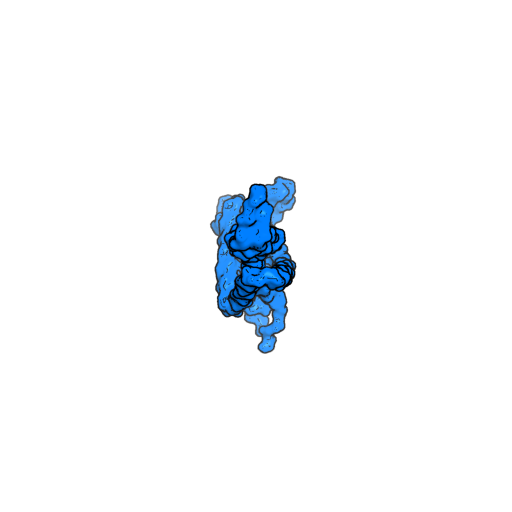1.00 75.44 204 VAL A CA 1
ATOM 1527 C C . VAL A 1 204 ? -11.815 10.120 16.214 1.00 75.44 204 VAL A C 1
ATOM 1529 O O . VAL A 1 204 ? -12.392 10.282 17.291 1.00 75.44 204 VAL A O 1
ATOM 1532 N N . ARG A 1 205 ? -12.247 10.708 15.092 1.00 73.62 205 ARG A N 1
ATOM 1533 C CA . ARG A 1 205 ? -13.393 11.622 15.062 1.00 73.62 205 ARG A CA 1
ATOM 1534 C C . ARG A 1 205 ? -14.663 10.959 15.596 1.00 73.62 205 ARG A C 1
ATOM 1536 O O . ARG A 1 205 ? -15.368 11.577 16.387 1.00 73.62 205 ARG A O 1
ATOM 1543 N N . SER A 1 206 ? -14.936 9.714 15.217 1.00 70.56 206 SER A N 1
ATOM 1544 C CA . SER A 1 206 ? -16.102 8.954 15.677 1.00 70.56 206 SER A CA 1
ATOM 1545 C C . SER A 1 206 ? -16.087 8.718 17.187 1.00 70.56 206 SER A C 1
ATOM 1547 O O . SER A 1 206 ? -17.145 8.778 17.808 1.00 70.56 206 SER A O 1
ATOM 1549 N N . VAL A 1 207 ? -14.920 8.472 17.787 1.00 68.31 207 VAL A N 1
ATOM 1550 C CA . VAL A 1 207 ? -14.795 8.280 19.240 1.00 68.31 207 VAL A CA 1
ATOM 1551 C C . VAL A 1 207 ? -14.988 9.598 19.997 1.00 68.31 207 VAL A C 1
ATOM 1553 O O . VAL A 1 207 ? -15.698 9.628 21.002 1.00 68.31 207 VAL A O 1
ATOM 1556 N N . PHE A 1 208 ? -14.441 10.709 19.496 1.00 65.06 208 PHE A N 1
ATOM 1557 C CA . PHE A 1 208 ? -14.538 12.019 20.158 1.00 65.06 208 PHE A CA 1
ATOM 1558 C C . PHE A 1 208 ? -15.856 12.770 19.901 1.00 65.06 208 PHE A C 1
ATOM 1560 O O . PHE A 1 208 ? -16.244 13.610 20.709 1.00 65.06 208 PHE A O 1
ATOM 1567 N N . GLN A 1 209 ? -16.592 12.456 18.830 1.00 62.66 209 GLN A N 1
ATOM 1568 C CA . GLN A 1 209 ? -17.933 13.006 18.562 1.00 62.66 209 GLN A CA 1
ATOM 15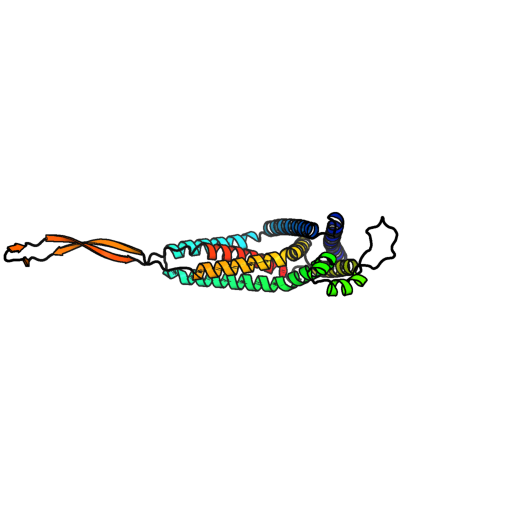69 C C . GLN A 1 209 ? -19.066 12.275 19.308 1.00 62.66 209 GLN A C 1
ATOM 1571 O O . GLN A 1 209 ? -20.256 12.481 19.024 1.00 62.66 209 GLN A O 1
ATOM 1576 N N . THR A 1 210 ? -18.713 11.446 20.291 1.00 52.97 210 THR A N 1
ATOM 1577 C CA . THR A 1 210 ? -19.650 10.820 21.223 1.00 52.97 210 THR A CA 1
ATOM 1578 C C . THR A 1 210 ? -20.288 11.888 22.122 1.00 52.97 210 THR A C 1
ATOM 1580 O O . THR A 1 210 ? -19.865 12.124 23.249 1.00 52.97 210 THR A O 1
ATOM 1583 N N . ASN A 1 211 ? -21.314 12.585 21.630 1.00 39.84 211 ASN A N 1
ATOM 1584 C CA . ASN A 1 211 ? -22.174 13.407 22.481 1.00 39.84 211 ASN A CA 1
ATOM 1585 C C . ASN A 1 211 ? -22.922 12.487 23.449 1.00 39.84 211 ASN A C 1
ATOM 1587 O O . ASN A 1 211 ? -23.714 11.635 23.046 1.00 39.84 211 ASN A O 1
ATOM 1591 N N . TRP A 1 212 ? -22.712 12.726 24.731 1.00 35.91 212 TRP A N 1
ATOM 1592 C CA . TRP A 1 212 ? -23.483 12.148 25.815 1.00 35.91 212 TRP A CA 1
ATOM 1593 C C . TRP A 1 212 ? -24.865 12.806 25.833 1.00 35.91 212 TRP A C 1
ATOM 1595 O O . TRP A 1 212 ? -25.029 13.907 26.353 1.00 35.91 212 TRP A O 1
ATOM 1605 N N . VAL A 1 213 ? -25.866 12.185 25.209 1.00 37.53 213 VAL A N 1
ATOM 1606 C CA . VAL A 1 213 ? -27.242 12.698 25.256 1.00 37.53 213 VAL A CA 1
ATOM 1607 C C . VAL A 1 213 ? -27.917 12.147 26.506 1.00 37.53 213 VAL A C 1
ATOM 1609 O O . VAL A 1 213 ? -28.437 11.044 26.485 1.00 37.53 213 VAL A O 1
ATOM 1612 N N . ALA A 1 214 ? -27.928 12.887 27.614 1.00 36.03 214 ALA A N 1
ATOM 1613 C CA . ALA A 1 214 ? -28.709 12.479 28.781 1.00 36.03 214 ALA A CA 1
ATOM 1614 C C . ALA A 1 214 ? -30.193 12.301 28.387 1.00 36.03 214 ALA A C 1
ATOM 1616 O O . ALA A 1 214 ? -30.845 13.250 27.957 1.00 36.03 214 ALA A O 1
ATOM 1617 N N . SER A 1 215 ? -30.734 11.088 28.516 1.00 35.22 215 SER A N 1
ATOM 1618 C CA . SER A 1 215 ? -32.128 10.775 28.189 1.00 35.22 215 SER A CA 1
ATOM 1619 C C . SER A 1 215 ? -32.970 10.848 29.454 1.00 35.22 215 SER A C 1
ATOM 1621 O O . SER A 1 215 ? -32.857 10.045 30.380 1.00 35.22 215 SER A O 1
ATOM 1623 N N . THR A 1 216 ? -33.820 11.858 29.544 1.00 37.50 216 THR A N 1
ATOM 1624 C CA . THR A 1 216 ? -34.676 12.040 30.714 1.00 37.50 216 THR A CA 1
ATOM 1625 C C . THR A 1 216 ? -35.906 11.142 30.595 1.00 37.50 216 THR A C 1
ATOM 1627 O O . THR A 1 216 ? -36.798 11.417 29.797 1.00 37.50 216 THR A O 1
ATOM 1630 N N . SER A 1 217 ? -35.984 10.077 31.394 1.00 36.50 217 SER A N 1
ATOM 1631 C CA . SER A 1 217 ? -37.183 9.243 31.488 1.00 36.50 217 SER A CA 1
ATOM 1632 C C . SER A 1 217 ? -38.132 9.815 32.543 1.00 36.50 217 SER A C 1
ATOM 1634 O O . SER A 1 217 ? -37.745 10.088 33.680 1.00 36.50 217 SER A O 1
ATOM 1636 N N . LYS A 1 218 ? -39.397 10.039 32.180 1.00 36.62 218 LYS A N 1
ATOM 1637 C CA . LYS A 1 218 ? -40.437 10.485 33.118 1.00 36.62 218 LYS A CA 1
ATOM 1638 C C . LYS A 1 218 ? -41.051 9.260 33.792 1.00 36.62 218 LYS A C 1
ATOM 1640 O O . LYS A 1 218 ? -41.868 8.573 33.187 1.00 36.62 218 LYS A O 1
ATOM 1645 N N . VAL A 1 219 ? -40.691 9.006 35.046 1.00 46.44 219 VAL A N 1
ATOM 1646 C CA . VAL A 1 219 ? -41.281 7.924 35.844 1.00 46.44 219 VAL A CA 1
ATOM 1647 C C . VAL A 1 219 ? -42.439 8.497 36.659 1.00 46.44 219 VAL A C 1
ATOM 1649 O O . VAL A 1 219 ? -42.272 9.462 37.406 1.00 46.44 219 VAL A O 1
ATOM 1652 N N . LYS A 1 220 ? -43.639 7.929 36.505 1.00 45.44 220 LYS A N 1
ATOM 1653 C CA . LYS A 1 220 ? -44.790 8.260 37.355 1.00 45.44 220 LYS A CA 1
ATOM 1654 C C . LYS A 1 220 ? -44.611 7.550 38.694 1.00 45.44 220 LYS A C 1
ATOM 1656 O O . LYS A 1 220 ? -44.574 6.326 38.729 1.00 45.44 220 LYS A O 1
ATOM 1661 N N . VAL A 1 221 ? -44.480 8.312 39.774 1.00 52.47 221 VAL A N 1
ATOM 1662 C CA . VAL A 1 221 ? -44.365 7.784 41.136 1.00 52.47 221 VAL A CA 1
ATOM 1663 C C . VAL A 1 221 ? -45.640 8.144 41.887 1.00 52.47 221 VAL A C 1
ATOM 1665 O O . VAL A 1 221 ? -46.075 9.297 41.862 1.00 52.47 221 VAL A O 1
ATOM 1668 N N . THR A 1 222 ? -46.261 7.160 42.530 1.00 51.88 222 THR A N 1
ATOM 1669 C CA . THR A 1 222 ? -47.399 7.395 43.421 1.00 51.88 222 THR A CA 1
ATOM 1670 C C . THR A 1 222 ? -46.872 8.008 44.711 1.00 51.88 222 THR A C 1
ATOM 1672 O O . THR A 1 222 ? -46.021 7.424 45.378 1.00 51.88 222 THR A O 1
ATOM 1675 N N . GLN A 1 223 ? -47.332 9.210 45.039 1.00 52.34 223 GLN A N 1
ATOM 1676 C CA . GLN A 1 223 ? -46.993 9.895 46.276 1.00 52.34 223 GLN A CA 1
ATOM 1677 C C . GLN A 1 223 ? -48.238 9.944 47.156 1.00 52.34 223 GLN A C 1
ATOM 1679 O O . GLN A 1 223 ? -49.294 10.403 46.715 1.00 52.34 223 GLN A O 1
ATOM 1684 N N . GLN A 1 224 ? -48.097 9.481 48.397 1.00 57.91 224 GLN A N 1
ATOM 1685 C CA . GLN A 1 224 ? -49.114 9.666 49.426 1.00 57.91 224 GLN A CA 1
ATOM 1686 C C . GLN A 1 224 ? -49.106 11.130 49.860 1.00 57.91 224 GLN A C 1
ATOM 1688 O O . GLN A 1 224 ? -48.059 11.663 50.244 1.00 57.91 224 GLN A O 1
ATOM 1693 N N . VAL A 1 225 ? -50.253 11.794 49.756 1.00 70.94 225 VAL A N 1
ATOM 1694 C CA . VAL A 1 225 ? -50.422 13.169 50.223 1.00 70.94 225 VAL A CA 1
ATOM 1695 C C . VAL A 1 225 ? -51.120 13.113 51.572 1.00 70.94 225 VAL A C 1
ATOM 1697 O O . VAL A 1 225 ? -52.268 12.688 51.657 1.00 70.94 225 VAL A O 1
ATOM 1700 N N . SER A 1 226 ? -50.408 13.541 52.618 1.00 69.62 226 SER A N 1
ATOM 1701 C CA . SER A 1 226 ? -50.956 13.613 53.972 1.00 69.62 226 SER A CA 1
ATOM 1702 C C . SER A 1 226 ? -52.138 14.581 54.032 1.00 69.62 226 SER A C 1
ATOM 1704 O O . SER A 1 226 ? -52.189 15.582 53.306 1.00 69.62 226 SER A O 1
ATOM 1706 N N . GLU A 1 227 ? -53.074 14.276 54.925 1.00 78.81 227 GLU A N 1
ATOM 1707 C CA . GLU A 1 227 ? -54.247 15.095 55.208 1.00 78.81 227 GLU A CA 1
ATOM 1708 C C . GLU A 1 227 ? -53.877 16.561 55.487 1.00 78.81 227 GLU A C 1
ATOM 1710 O O . GLU A 1 227 ? -52.896 16.867 56.169 1.00 78.81 227 GLU A O 1
ATOM 1715 N N . HIS A 1 228 ? -54.645 17.482 54.906 1.00 80.81 228 HIS A N 1
ATOM 1716 C CA . HIS A 1 228 ? -54.453 18.920 55.084 1.00 80.81 228 HIS A CA 1
ATOM 1717 C C . HIS A 1 228 ? -55.768 19.676 54.878 1.00 80.81 228 HIS A C 1
ATOM 1719 O O . HIS A 1 228 ? -56.721 19.175 54.280 1.00 80.81 228 HIS A O 1
ATOM 1725 N N . VAL A 1 229 ? -55.824 20.917 55.358 1.00 77.31 229 VAL A N 1
ATOM 1726 C CA . VAL A 1 229 ? -56.984 21.798 55.179 1.00 77.31 229 VAL A CA 1
ATOM 1727 C C . VAL A 1 229 ? -56.684 22.794 54.064 1.00 77.31 229 VAL A C 1
ATOM 1729 O O . VAL A 1 229 ? -55.668 23.490 54.104 1.00 77.31 229 VAL A O 1
ATOM 1732 N N . ARG A 1 230 ? -57.575 22.894 53.071 1.00 78.25 230 ARG A N 1
ATOM 1733 C CA . ARG A 1 230 ? -57.480 23.882 51.987 1.00 78.25 230 ARG A CA 1
ATOM 1734 C C . ARG A 1 230 ? -58.766 24.697 51.937 1.00 78.25 230 ARG A C 1
ATOM 1736 O O . ARG A 1 230 ? -59.846 24.138 51.783 1.00 78.25 230 ARG A O 1
ATOM 1743 N N . SER A 1 231 ? -58.650 26.018 52.080 1.00 76.62 231 SER A N 1
ATOM 1744 C CA . SER A 1 231 ? -59.797 26.944 52.073 1.00 76.62 231 SER A CA 1
ATOM 1745 C C . SER A 1 231 ? -60.902 26.571 53.076 1.00 76.62 231 SER A C 1
ATOM 1747 O O . SER A 1 231 ? -62.084 26.646 52.760 1.00 76.62 231 SER A O 1
ATOM 1749 N N . GLY A 1 232 ? -60.516 26.130 54.277 1.00 80.12 232 GLY A N 1
ATOM 1750 C CA . GLY A 1 232 ? -61.448 25.765 55.351 1.00 80.12 232 GLY A CA 1
ATOM 1751 C C . GLY A 1 232 ? -62.131 24.400 55.200 1.00 80.12 232 GLY A C 1
ATOM 1752 O O . GLY A 1 232 ? -62.884 24.014 56.088 1.00 80.12 232 GLY A O 1
ATOM 1753 N N . ILE A 1 233 ? -61.856 23.650 54.126 1.00 71.81 233 ILE A N 1
ATOM 1754 C CA . ILE A 1 233 ? -62.390 22.300 53.909 1.00 71.81 233 ILE A CA 1
ATOM 1755 C C . ILE A 1 233 ? -61.294 21.275 54.216 1.00 71.81 233 ILE A C 1
ATOM 1757 O O . ILE A 1 233 ? -60.164 21.392 53.728 1.00 71.81 233 ILE A O 1
ATOM 1761 N N . TYR A 1 234 ? -61.631 20.275 55.032 1.00 78.44 234 TYR A N 1
ATOM 1762 C CA . TYR A 1 234 ? -60.752 19.143 55.317 1.00 78.44 234 TYR A CA 1
ATOM 1763 C C . TYR A 1 234 ? -60.617 18.256 54.081 1.00 78.44 234 TYR A C 1
ATOM 1765 O O . TYR A 1 234 ? -61.608 17.737 53.565 1.00 78.44 234 TYR A O 1
ATOM 1773 N N . VAL A 1 235 ? -59.381 18.074 53.620 1.00 77.38 235 VAL A N 1
ATOM 1774 C CA . VAL A 1 235 ? -59.046 17.165 52.525 1.00 77.38 235 VAL A CA 1
ATOM 1775 C C . VAL A 1 235 ? -58.352 15.951 53.131 1.00 77.38 235 VAL A C 1
ATOM 1777 O O . VAL A 1 235 ? -57.264 16.068 53.700 1.00 77.38 235 VAL A O 1
ATOM 1780 N N . ARG A 1 236 ? -59.020 14.795 53.031 1.00 75.00 236 ARG A N 1
ATOM 1781 C CA . ARG A 1 236 ? -58.511 13.497 53.497 1.00 75.00 236 ARG A CA 1
ATOM 1782 C C . ARG A 1 236 ? -57.249 13.102 52.727 1.00 75.00 236 ARG A C 1
ATOM 1784 O O . ARG A 1 236 ? -56.990 13.645 51.653 1.00 75.00 236 ARG A O 1
ATOM 1791 N N . ASP A 1 237 ? -56.482 12.167 53.269 1.00 75.12 237 ASP A N 1
ATOM 1792 C CA . ASP A 1 237 ? -55.341 11.577 52.584 1.00 75.12 237 ASP A CA 1
ATOM 1793 C C . ASP A 1 237 ? -55.751 10.999 51.222 1.00 75.12 237 ASP A C 1
ATOM 1795 O O . ASP A 1 237 ? -56.812 10.395 51.054 1.00 75.12 237 ASP A O 1
ATOM 1799 N N . TYR A 1 238 ? -54.929 11.256 50.209 1.00 72.12 238 TYR A N 1
ATOM 1800 C CA . TYR A 1 238 ? -55.157 10.726 48.872 1.00 72.12 238 TYR A CA 1
ATOM 1801 C C . TYR A 1 238 ? -53.841 10.437 48.164 1.00 72.12 238 TYR A C 1
ATOM 1803 O O . TYR A 1 238 ? -52.819 11.099 48.368 1.00 72.12 238 TYR A O 1
ATOM 1811 N N . GLU A 1 239 ? -53.887 9.456 47.269 1.00 65.31 239 GLU A N 1
ATOM 1812 C CA . GLU A 1 239 ? -52.772 9.125 46.396 1.00 65.31 239 GLU A CA 1
ATOM 1813 C C . GLU A 1 239 ? -52.768 10.034 45.170 1.00 65.31 239 GLU A C 1
ATOM 1815 O O . GLU A 1 239 ? -53.759 10.145 44.443 1.00 65.31 239 GLU A O 1
ATOM 1820 N N . ARG A 1 240 ? -51.626 10.667 44.896 1.00 53.03 240 ARG A N 1
ATOM 1821 C CA . ARG A 1 240 ? -51.417 11.429 43.665 1.00 53.03 240 ARG A CA 1
ATOM 1822 C C . ARG A 1 240 ? -50.283 10.823 42.858 1.00 53.03 240 ARG A C 1
ATOM 1824 O O . ARG A 1 240 ? -49.186 10.610 43.365 1.00 53.03 240 ARG A O 1
ATOM 1831 N N . GLN A 1 241 ? -50.509 10.628 41.560 1.00 46.06 241 GLN A N 1
ATOM 1832 C CA . GLN A 1 241 ? -49.424 10.313 40.633 1.00 46.06 241 GLN A CA 1
ATOM 1833 C C . GLN A 1 241 ? -48.621 11.583 40.340 1.00 46.06 241 GLN A C 1
ATOM 1835 O O . GLN A 1 241 ? -49.108 12.510 39.685 1.00 46.06 241 GLN A O 1
ATOM 1840 N N . VAL A 1 242 ? -47.384 11.633 40.824 1.00 51.53 242 VAL A N 1
ATOM 1841 C CA . VAL A 1 242 ? -46.441 12.717 40.546 1.00 51.53 242 VAL A CA 1
ATOM 1842 C C . VAL A 1 242 ? -45.440 12.216 39.513 1.00 51.53 242 VAL A C 1
ATOM 1844 O O . VAL A 1 242 ? -44.808 11.174 39.667 1.00 51.53 242 VAL A O 1
ATOM 1847 N N . THR A 1 243 ? -45.312 12.944 38.406 1.00 40.75 243 THR A N 1
ATOM 1848 C CA . THR A 1 243 ? -44.342 12.594 37.363 1.00 40.75 243 THR A CA 1
ATOM 1849 C C . THR A 1 243 ? -42.971 13.100 37.793 1.00 40.75 243 THR A C 1
ATOM 1851 O O . THR A 1 243 ? -42.740 14.307 37.797 1.00 40.75 243 THR A O 1
ATOM 1854 N N . ARG A 1 244 ? -42.061 12.196 38.162 1.00 37.75 244 ARG A N 1
ATOM 1855 C CA . ARG A 1 244 ? -40.674 12.527 38.497 1.00 37.75 244 ARG A CA 1
ATOM 1856 C C . ARG A 1 244 ? -39.812 12.324 37.253 1.00 37.75 244 ARG A C 1
ATOM 1858 O O . ARG A 1 244 ? -39.784 11.242 36.671 1.00 37.75 244 ARG A O 1
ATOM 1865 N N . SER A 1 245 ? -39.116 13.367 36.816 1.00 37.78 245 SER A N 1
ATOM 1866 C CA . SER A 1 245 ? -38.105 13.249 35.764 1.00 37.78 245 SER A CA 1
ATOM 1867 C C . SER A 1 245 ? -36.874 12.551 36.342 1.00 37.78 245 SER A C 1
ATOM 1869 O O . SER A 1 245 ? -36.140 13.146 37.130 1.00 37.78 245 SER A O 1
ATOM 1871 N N . VAL A 1 246 ? -36.659 11.290 35.981 1.00 43.84 246 VAL A N 1
ATOM 1872 C CA . VAL A 1 246 ? -35.414 10.577 36.259 1.00 43.84 246 VAL A CA 1
ATOM 1873 C C . VAL A 1 246 ? -34.485 10.849 35.081 1.00 43.84 246 VAL A C 1
ATOM 1875 O O . VAL A 1 246 ? -34.740 10.432 33.952 1.00 43.84 246 VAL A O 1
ATOM 1878 N N . VAL A 1 247 ? -33.418 11.609 35.322 1.00 32.62 247 VAL A N 1
ATOM 1879 C CA . VAL A 1 247 ? -32.366 11.815 34.323 1.00 32.62 247 VAL A CA 1
ATOM 1880 C C . VAL A 1 247 ? -31.570 10.515 34.243 1.00 32.62 247 VAL A C 1
ATOM 1882 O O . VAL A 1 247 ? -30.762 10.230 35.121 1.00 32.62 247 VAL A O 1
ATOM 1885 N N . SER A 1 248 ? -31.823 9.700 33.223 1.00 34.72 248 SER A N 1
ATOM 1886 C CA . SER A 1 248 ? -30.973 8.556 32.897 1.00 34.72 248 SER A CA 1
ATOM 1887 C C . SER A 1 248 ? -29.969 8.977 31.831 1.00 34.72 248 SER A C 1
ATOM 1889 O O . SER A 1 248 ? -30.335 9.405 30.741 1.00 34.72 248 SER A O 1
ATOM 1891 N N . SER A 1 249 ? -28.677 8.868 32.101 1.00 30.30 249 SER A N 1
ATOM 1892 C CA . SER A 1 249 ? -27.676 9.040 31.047 1.00 30.30 249 SER A CA 1
ATOM 1893 C C . SER A 1 249 ? -27.759 7.848 30.093 1.00 30.30 249 SER A C 1
ATOM 1895 O O . SER A 1 249 ? -27.133 6.822 30.330 1.00 30.30 249 SER A O 1
ATOM 1897 N N . VAL A 1 250 ? -28.569 7.943 29.039 1.00 33.84 250 VAL A N 1
ATOM 1898 C CA . VAL A 1 250 ? -28.577 6.949 27.962 1.00 33.84 250 VAL A CA 1
ATOM 1899 C C . VAL A 1 250 ? -27.585 7.443 26.931 1.00 33.84 250 VAL A C 1
ATOM 1901 O O . VAL A 1 250 ? -27.774 8.503 26.355 1.00 33.84 250 VAL A O 1
ATOM 1904 N N . VAL A 1 251 ? -26.511 6.705 26.689 1.00 33.06 251 VAL A N 1
ATOM 1905 C CA . VAL A 1 251 ? -25.580 7.035 25.608 1.00 33.06 251 VAL A CA 1
ATOM 1906 C C . VAL A 1 251 ? -26.286 6.757 24.281 1.00 33.06 251 VAL A C 1
ATOM 1908 O O . VAL A 1 251 ? -26.147 5.692 23.694 1.00 33.06 251 VAL A O 1
ATOM 1911 N N . VAL A 1 252 ? -27.099 7.699 23.805 1.00 36.19 252 VAL A N 1
ATOM 1912 C CA . VAL A 1 252 ? -27.656 7.636 22.454 1.00 36.19 252 VAL A CA 1
ATOM 1913 C C . VAL A 1 252 ? -26.640 8.273 21.529 1.00 36.19 252 VAL A C 1
ATOM 1915 O O . VAL A 1 252 ? -26.821 9.423 21.150 1.00 36.19 252 VAL A O 1
ATOM 1918 N N . LYS A 1 253 ? -25.554 7.570 21.187 1.00 36.59 253 LYS A N 1
ATOM 1919 C CA . LYS A 1 253 ? -24.746 7.932 20.015 1.00 36.59 253 LYS A CA 1
ATOM 1920 C C . LYS A 1 253 ? -23.996 6.766 19.398 1.00 36.59 253 LYS A C 1
ATOM 1922 O O . LYS A 1 253 ? -23.696 5.769 20.037 1.00 36.59 253 LYS A O 1
ATOM 1927 N N . SER A 1 254 ? -23.718 6.953 18.113 1.00 39.44 254 SER A N 1
ATOM 1928 C CA . SER A 1 254 ? -23.011 6.105 17.158 1.00 39.44 254 SER A CA 1
ATOM 1929 C C . SER A 1 254 ? -21.544 5.831 17.530 1.00 39.44 254 SER A C 1
ATOM 1931 O O . SER A 1 254 ? -20.645 6.074 16.730 1.00 39.44 254 SER A O 1
ATOM 1933 N N . VAL A 1 255 ? -21.283 5.308 18.732 1.00 42.62 255 VAL A N 1
ATOM 1934 C CA . VAL A 1 255 ? -19.936 4.932 19.219 1.00 42.62 255 VAL A CA 1
ATOM 1935 C C . VAL A 1 255 ? -19.335 3.765 18.408 1.00 42.62 255 VAL A C 1
ATOM 1937 O O . VAL A 1 255 ? -18.185 3.384 18.588 1.00 42.62 255 VAL A O 1
ATOM 1940 N N . GLY A 1 256 ? -20.091 3.198 17.467 1.00 43.91 256 GLY A N 1
ATOM 1941 C CA . GLY A 1 256 ? -19.777 1.919 16.847 1.00 43.91 256 GLY A CA 1
ATOM 1942 C C . GLY A 1 256 ? -18.918 1.910 15.592 1.00 43.91 256 GLY A C 1
ATOM 1943 O O . GLY A 1 256 ? -18.109 1.003 15.424 1.00 43.91 256 GLY A O 1
ATOM 1944 N N . SER A 1 257 ? -19.082 2.876 14.686 1.00 50.59 257 SER A N 1
ATOM 1945 C CA . SER A 1 257 ? -18.434 2.783 13.371 1.00 50.59 257 SER A CA 1
ATOM 1946 C C . SER A 1 257 ? -16.923 2.977 13.463 1.00 50.59 257 SER A C 1
ATOM 1948 O O . SER A 1 257 ? -16.184 2.232 12.833 1.00 50.59 257 SER A O 1
ATOM 1950 N N . GLY A 1 258 ? -16.454 3.910 14.298 1.00 52.03 258 GLY A N 1
ATOM 1951 C CA . GLY A 1 258 ? -15.027 4.215 14.422 1.00 52.03 258 GLY A CA 1
ATOM 1952 C C . GLY A 1 258 ? -14.175 3.090 15.009 1.00 52.03 258 GLY A C 1
ATOM 1953 O O . GLY A 1 258 ? -13.062 2.866 14.549 1.00 52.03 258 GLY A O 1
ATOM 1954 N N . GLY A 1 259 ? -14.683 2.353 16.003 1.00 55.88 259 GLY A N 1
ATOM 1955 C CA . GLY A 1 259 ? -13.954 1.218 16.585 1.00 55.88 259 GLY A CA 1
ATOM 1956 C C . GLY A 1 259 ? -13.862 0.021 15.634 1.00 55.88 259 GLY A C 1
ATOM 1957 O O . GLY A 1 259 ? -12.866 -0.704 15.634 1.00 55.88 259 GLY A O 1
ATOM 1958 N N . LEU A 1 260 ? -14.884 -0.160 14.793 1.00 58.22 260 LEU A N 1
ATOM 1959 C CA . LEU A 1 260 ? -14.940 -1.232 13.804 1.00 58.22 260 LEU A CA 1
ATOM 1960 C C . LEU A 1 260 ? -14.056 -0.914 12.589 1.00 58.22 260 LEU A C 1
ATOM 1962 O O . LEU A 1 260 ? -13.296 -1.780 12.160 1.00 58.22 260 LEU A O 1
ATOM 1966 N N . THR A 1 261 ? -14.062 0.332 12.097 1.00 61.53 261 THR A N 1
ATOM 1967 C CA . THR A 1 261 ? -13.160 0.767 11.016 1.00 61.53 261 THR A CA 1
ATOM 1968 C C . THR A 1 261 ? -11.698 0.752 11.457 1.00 61.53 261 THR A C 1
ATOM 1970 O O . THR A 1 261 ? -10.860 0.191 10.757 1.00 61.53 261 THR A O 1
ATOM 1973 N N . VAL A 1 262 ? -11.381 1.283 12.642 1.00 59.38 262 VAL A N 1
ATOM 1974 C CA . VAL A 1 262 ? -10.005 1.299 13.168 1.00 59.38 262 VAL A CA 1
ATOM 1975 C C . VAL A 1 262 ? -9.517 -0.098 13.544 1.00 59.38 262 VAL A C 1
ATOM 1977 O O . VAL A 1 262 ? -8.348 -0.395 13.331 1.00 59.38 262 VAL A O 1
ATOM 1980 N N . GLY A 1 263 ? -10.386 -0.976 14.054 1.00 55.94 263 GLY A N 1
ATOM 1981 C CA . GLY A 1 263 ? -10.028 -2.368 14.348 1.00 55.94 263 GLY A CA 1
ATOM 1982 C C . GLY A 1 263 ? -9.754 -3.194 13.089 1.00 55.94 263 GLY A C 1
ATOM 1983 O O . GLY A 1 263 ? -8.764 -3.923 13.035 1.00 55.94 263 GLY A O 1
ATOM 1984 N N . ALA A 1 264 ? -10.586 -3.045 12.053 1.00 62.34 264 ALA A N 1
ATOM 1985 C CA . ALA A 1 264 ? -10.373 -3.707 10.766 1.00 62.34 264 ALA A CA 1
ATOM 1986 C C . ALA A 1 264 ? -9.090 -3.209 10.080 1.00 62.34 264 ALA A C 1
ATOM 1988 O O . ALA A 1 264 ? -8.287 -4.013 9.604 1.00 62.34 264 ALA A O 1
ATOM 1989 N N . VAL A 1 265 ? -8.853 -1.890 10.091 1.00 64.88 265 VAL A N 1
ATOM 1990 C CA . VAL A 1 265 ? -7.630 -1.299 9.534 1.00 64.88 265 VAL A CA 1
ATOM 1991 C C . VAL A 1 265 ? -6.405 -1.704 10.348 1.00 64.88 265 VAL A C 1
ATOM 1993 O O . VAL A 1 265 ? -5.445 -2.183 9.757 1.00 64.88 265 VAL A O 1
ATOM 1996 N N . GLY A 1 266 ? -6.451 -1.632 11.679 1.00 55.19 266 GLY A N 1
ATOM 1997 C CA . GLY A 1 266 ? -5.355 -2.053 12.555 1.00 55.19 266 GLY A CA 1
ATOM 1998 C C . GLY A 1 266 ? -4.943 -3.511 12.343 1.00 55.19 266 GLY A C 1
ATOM 1999 O O . GLY A 1 266 ? -3.757 -3.783 12.164 1.00 55.19 266 GLY A O 1
ATOM 2000 N N . GLY A 1 267 ? -5.912 -4.431 12.261 1.00 54.94 267 GLY A N 1
ATOM 2001 C CA . GLY A 1 267 ? -5.647 -5.846 11.973 1.00 54.94 267 GLY A CA 1
ATOM 2002 C C . GLY A 1 267 ? -5.060 -6.066 10.579 1.00 54.94 267 GLY A C 1
ATOM 2003 O O . GLY A 1 267 ? -4.046 -6.742 10.429 1.00 54.94 267 GLY A O 1
ATOM 2004 N N . SER A 1 268 ? -5.633 -5.430 9.550 1.00 61.03 268 SER A N 1
ATOM 2005 C CA . SER A 1 268 ? -5.100 -5.525 8.181 1.00 61.03 268 SER A CA 1
ATOM 2006 C C . SER A 1 268 ? -3.690 -4.939 8.049 1.00 61.03 268 SER A C 1
ATOM 2008 O O . SER A 1 268 ? -2.853 -5.475 7.327 1.00 61.03 268 SER A O 1
ATOM 2010 N N . MET A 1 269 ? -3.389 -3.876 8.791 1.00 67.81 269 MET A N 1
ATOM 2011 C CA . MET A 1 269 ? -2.102 -3.194 8.741 1.00 67.81 269 MET A CA 1
ATOM 2012 C C . MET A 1 269 ? -1.023 -3.929 9.536 1.00 67.81 269 MET A C 1
ATOM 2014 O O . MET A 1 269 ? 0.132 -3.927 9.114 1.00 67.81 269 MET A O 1
ATOM 2018 N N . HIS A 1 270 ? -1.390 -4.651 10.597 1.00 60.69 270 HIS A N 1
ATOM 2019 C CA . HIS A 1 270 ? -0.477 -5.576 11.265 1.00 60.69 270 HIS A CA 1
ATOM 2020 C C . HIS A 1 270 ? 0.005 -6.688 10.316 1.00 60.69 270 HIS A C 1
ATOM 2022 O O . HIS A 1 270 ? 1.200 -6.973 10.241 1.00 60.69 270 HIS A O 1
ATOM 2028 N N . VAL A 1 271 ? -0.902 -7.231 9.498 1.00 63.81 271 VAL A N 1
ATOM 2029 C CA . VAL A 1 271 ? -0.584 -8.215 8.450 1.00 63.81 271 VAL A CA 1
ATOM 2030 C C . VAL A 1 271 ? 0.331 -7.628 7.366 1.00 63.81 271 VAL A C 1
ATOM 2032 O O . VAL A 1 271 ? 1.261 -8.279 6.882 1.00 63.81 271 VAL A O 1
ATOM 2035 N N . VAL A 1 272 ? 0.107 -6.369 6.987 1.00 64.62 272 VAL A N 1
ATOM 2036 C CA . VAL A 1 272 ? 0.990 -5.658 6.053 1.00 64.62 272 VAL A CA 1
ATOM 2037 C C . VAL A 1 272 ? 2.382 -5.444 6.658 1.00 64.62 272 VAL A C 1
ATOM 2039 O O . VAL A 1 272 ? 3.380 -5.691 5.981 1.00 64.62 272 VAL A O 1
ATOM 2042 N N . LYS A 1 273 ? 2.468 -5.051 7.935 1.00 63.16 273 LYS A N 1
ATOM 2043 C CA . LYS A 1 273 ? 3.734 -4.867 8.655 1.00 63.16 273 LYS A CA 1
ATOM 2044 C C . LYS A 1 273 ? 4.506 -6.177 8.776 1.00 63.16 273 LYS A C 1
ATOM 2046 O O . LYS A 1 273 ? 5.695 -6.194 8.490 1.00 63.16 273 LYS A O 1
ATOM 2051 N N . SER A 1 274 ? 3.851 -7.278 9.140 1.00 60.22 274 SER A N 1
ATOM 2052 C CA . SER A 1 274 ? 4.501 -8.594 9.238 1.00 60.22 274 SER A CA 1
ATOM 2053 C C . SER A 1 274 ? 5.060 -9.060 7.890 1.00 60.22 274 SER A C 1
ATOM 2055 O O . SER A 1 274 ? 6.115 -9.684 7.833 1.00 60.22 274 SER A O 1
ATOM 2057 N N . THR A 1 275 ? 4.414 -8.676 6.788 1.00 62.25 275 THR A N 1
ATOM 2058 C CA . THR A 1 275 ? 4.907 -8.928 5.426 1.00 62.25 275 THR A CA 1
ATOM 2059 C C . THR A 1 275 ? 6.062 -7.994 5.030 1.00 62.25 275 THR A C 1
ATOM 2061 O O . THR A 1 275 ? 6.945 -8.398 4.270 1.00 62.25 275 THR A O 1
ATOM 2064 N N . ALA A 1 276 ? 6.072 -6.754 5.530 1.00 57.84 276 ALA A N 1
ATOM 2065 C CA . ALA A 1 276 ? 7.121 -5.767 5.267 1.00 57.84 276 ALA A CA 1
ATOM 2066 C C . ALA A 1 276 ? 8.396 -5.993 6.105 1.00 57.84 276 ALA A C 1
ATOM 2068 O O . ALA A 1 276 ? 9.494 -5.742 5.613 1.00 57.84 276 ALA A O 1
ATOM 2069 N N . ASP A 1 277 ? 8.249 -6.478 7.341 1.00 54.16 277 ASP A N 1
ATOM 2070 C CA . ASP A 1 277 ? 9.303 -6.517 8.365 1.00 54.16 277 ASP A CA 1
ATOM 2071 C C . ASP A 1 277 ? 9.933 -7.909 8.553 1.00 54.16 277 ASP A C 1
ATOM 2073 O O . ASP A 1 277 ? 10.927 -8.032 9.260 1.00 54.16 277 ASP A O 1
ATOM 2077 N N . LYS A 1 278 ? 9.397 -8.970 7.921 1.00 51.25 278 LYS A N 1
ATOM 2078 C CA . LYS A 1 278 ? 9.931 -10.341 8.047 1.00 51.25 278 LYS A CA 1
ATOM 2079 C C . LYS A 1 278 ? 11.439 -10.392 7.705 1.00 51.25 278 LYS A C 1
ATOM 2081 O O . LYS A 1 278 ? 11.796 -10.202 6.528 1.00 51.25 278 LYS A O 1
ATOM 2086 N N . PRO A 1 279 ? 12.330 -10.628 8.695 1.00 41.25 279 PRO A N 1
ATOM 2087 C CA . PRO A 1 279 ? 13.770 -10.736 8.482 1.00 41.25 279 PRO A CA 1
ATOM 2088 C C . PRO A 1 279 ? 14.146 -12.076 7.836 1.00 41.25 279 PRO A C 1
ATOM 2090 O O . PRO A 1 279 ? 13.353 -13.008 7.790 1.00 41.25 279 PRO A O 1
ATOM 2093 N N . LYS A 1 280 ? 15.393 -12.156 7.360 1.00 44.47 280 LYS A N 1
ATOM 2094 C CA . LYS A 1 280 ? 16.042 -13.260 6.618 1.00 44.47 280 LYS A CA 1
ATOM 2095 C C . LYS A 1 280 ? 16.119 -14.628 7.325 1.00 44.47 280 LYS A C 1
ATOM 2097 O O . LYS A 1 280 ? 16.765 -15.525 6.789 1.00 44.47 280 LYS A O 1
ATOM 2102 N N . ASP A 1 281 ? 15.496 -14.802 8.479 1.00 39.69 281 ASP A N 1
ATOM 2103 C CA . ASP A 1 281 ? 15.813 -15.895 9.395 1.00 39.69 281 ASP A CA 1
ATOM 2104 C C . ASP A 1 281 ? 14.660 -16.896 9.477 1.00 39.69 281 ASP A C 1
ATOM 2106 O O . ASP A 1 281 ? 13.951 -16.960 10.469 1.00 39.69 281 ASP A O 1
ATOM 2110 N N . GLU A 1 282 ? 14.461 -17.663 8.408 1.00 39.31 282 GLU A N 1
ATOM 2111 C CA . GLU A 1 282 ? 13.704 -18.923 8.441 1.00 39.31 282 GLU A CA 1
ATOM 2112 C C . GLU A 1 282 ? 14.135 -19.792 7.244 1.00 39.31 282 GLU A C 1
ATOM 2114 O O . GLU A 1 282 ? 13.361 -20.120 6.357 1.00 39.31 282 GLU A O 1
ATOM 2119 N N . ASP A 1 283 ? 15.430 -20.107 7.184 1.00 37.72 283 ASP A N 1
ATOM 2120 C CA . ASP A 1 283 ? 15.965 -21.228 6.398 1.00 37.72 283 ASP A CA 1
ATOM 2121 C C . ASP A 1 283 ? 17.023 -21.932 7.278 1.00 37.72 283 ASP A C 1
ATOM 2123 O O . ASP A 1 283 ? 18.234 -21.805 7.079 1.00 37.72 283 ASP A O 1
ATOM 2127 N N . THR A 1 284 ? 16.540 -22.631 8.310 1.00 35.81 284 THR A N 1
ATOM 2128 C CA . THR A 1 284 ? 17.162 -23.870 8.815 1.00 35.81 284 THR A CA 1
ATOM 2129 C C . THR A 1 284 ? 16.374 -25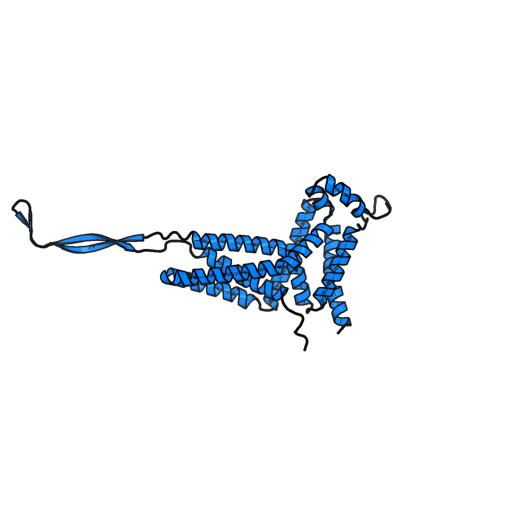.051 8.293 1.00 35.81 284 THR A C 1
ATOM 2131 O O . THR A 1 284 ? 15.129 -24.980 8.395 1.00 35.81 284 THR A O 1
#